Protein AF-A0A8J6HKL5-F1 (afdb_monomer)

Secondary structure (DSSP, 8-state):
----------TTSSTT----EEEEES-S-EETTS-EEEEEEEE---TT-TTHHHHTTS----EEEEEEE-TTSPPEEEEE---STT-EEEEEEEPPGGGSPPPPPP-TTSPPPPPPP-PPEEEEEEEEEEEEPTT-TT---EEEEEEEEEEEEEEEEE--SSPEEEEE-SSSEEEEEE-PPP-TT------EEE-TTTTTT-------

Solvent-accessible surface area (backbone atoms only — not comparable to full-atom values): 12972 Å² total; per-residue (Å²): 138,85,87,82,84,73,83,80,78,62,76,65,67,71,78,60,77,68,77,59,64,51,78,42,70,75,58,82,53,34,30,50,54,45,28,58,50,42,36,42,35,37,42,71,75,76,93,81,53,85,64,49,69,63,43,70,72,49,75,76,62,46,21,39,36,42,39,40,37,47,87,93,47,85,65,46,75,34,55,36,52,47,81,52,98,75,21,46,32,78,36,64,42,75,59,60,80,80,75,48,82,80,77,52,62,56,45,98,86,67,45,85,32,76,84,74,91,70,82,86,42,55,33,41,33,30,36,32,38,20,42,50,49,95,83,47,90,86,57,59,50,78,75,49,79,75,43,76,76,46,76,78,49,71,33,40,54,42,70,56,84,56,62,62,48,80,41,75,80,50,100,24,34,39,34,40,44,65,65,62,92,82,54,92,90,65,60,67,63,69,54,74,49,71,42,68,85,69,35,74,84,65,86,82,85,86,89,131

Sequence (208 aa):
MFFSTGPAIDLQDLATHHLDMSAHIVRNEIPRDSPVLRVLFHTGTDPGGRRQILLARHHQRVCIVLHASLGTRPPLHAACSPDGEDGVCLTQITIPSSWWPPLPSPDKDGRPGKITKTPPRLVQVAYSVMEPRPDDAEGCHAKMQIQPSTVLGNVPLVPPKGAYKELKLTDAIMMLLPHPPLFPKSRMHVPVFIDREKAKLLTAIVIR

Organism: Tenebrio molitor (NCBI:txid7067)

Nearest PDB structures (foldseek):
  3k3q-assembly1_A  TM=3.613E-01  e=2.062E-02  Lama glama
  2eea-assembly1_A  TM=3.649E-01  e=7.132E-01  Homo sapiens
  7qid-assembly1_C  TM=2.948E-01  e=2.981E-01  Homo sapiens
  2xon-assembly1_A  TM=4.740E-01  e=2.499E+00  Thermotoga maritima
  8tb9-assembly1_O  TM=1.975E-01  e=1.530E+00  Homo sapiens

InterPro domains:
  IPR026307 Transmembrane protein 132 [PTHR13388] (9-198)
  IPR055422 Transmembrane protein TMEM132, second Ig-like domain [PF23481] (21-130)

Mean predicted aligned error: 11.53 Å

Structure (mmCIF, N/CA/C/O backbone):
data_AF-A0A8J6HKL5-F1
#
_entry.id   AF-A0A8J6HKL5-F1
#
loop_
_atom_site.group_PDB
_atom_site.id
_atom_site.type_symbol
_atom_site.label_atom_id
_atom_site.label_alt_id
_atom_site.label_comp_id
_atom_site.label_asym_id
_atom_site.label_entity_id
_atom_site.label_seq_id
_atom_site.pdbx_PDB_ins_code
_atom_site.Cartn_x
_atom_site.Cartn_y
_atom_site.Cartn_z
_atom_site.occupancy
_atom_site.B_iso_or_equiv
_atom_site.auth_seq_id
_atom_site.auth_comp_id
_atom_site.auth_asym_id
_atom_site.auth_atom_id
_atom_site.pdbx_PDB_model_num
ATOM 1 N N . MET A 1 1 ? 45.820 14.291 -51.588 1.00 36.31 1 MET A N 1
ATOM 2 C CA . MET A 1 1 ? 45.082 15.068 -50.569 1.00 36.31 1 MET A CA 1
ATOM 3 C C . MET A 1 1 ? 43.958 14.165 -50.082 1.00 36.31 1 MET A C 1
ATOM 5 O O . MET A 1 1 ? 43.027 13.923 -50.836 1.00 36.31 1 MET A O 1
ATOM 9 N N . PHE A 1 2 ? 44.132 13.520 -48.927 1.00 30.09 2 PHE A N 1
ATOM 10 C CA . PHE A 1 2 ? 43.170 12.557 -48.381 1.00 30.09 2 PHE A CA 1
ATOM 11 C C . PHE A 1 2 ? 42.179 13.302 -47.480 1.00 30.09 2 PHE A C 1
ATOM 13 O O . PHE A 1 2 ? 42.602 13.928 -46.512 1.00 30.09 2 PHE A O 1
ATOM 20 N N . PHE A 1 3 ? 40.882 13.242 -47.787 1.00 31.83 3 PHE A N 1
ATOM 21 C CA . PHE A 1 3 ? 39.831 13.670 -46.864 1.00 31.83 3 PHE A CA 1
ATOM 22 C C . PHE A 1 3 ? 39.479 12.491 -45.953 1.00 31.83 3 PHE A C 1
ATOM 24 O O . PHE A 1 3 ? 38.893 11.509 -46.400 1.00 31.83 3 PHE A O 1
ATOM 31 N N . SER A 1 4 ? 39.878 12.579 -44.684 1.00 32.78 4 SER A N 1
ATOM 32 C CA . SER A 1 4 ? 39.408 11.689 -43.622 1.00 32.78 4 SER A CA 1
ATOM 33 C C . SER A 1 4 ? 38.171 12.322 -42.992 1.00 32.78 4 SER A C 1
ATOM 35 O O . SER A 1 4 ? 38.274 13.303 -42.257 1.00 32.78 4 SER A O 1
ATOM 37 N N . THR A 1 5 ? 36.990 11.804 -43.314 1.00 42.50 5 THR A N 1
ATOM 38 C CA . THR A 1 5 ? 35.753 12.115 -42.593 1.00 42.50 5 THR A CA 1
ATOM 39 C C . THR A 1 5 ? 35.648 11.156 -41.410 1.00 42.50 5 THR A C 1
ATOM 41 O O . THR A 1 5 ? 35.201 10.020 -41.564 1.00 42.50 5 THR A O 1
ATOM 44 N N . GLY A 1 6 ? 36.109 11.588 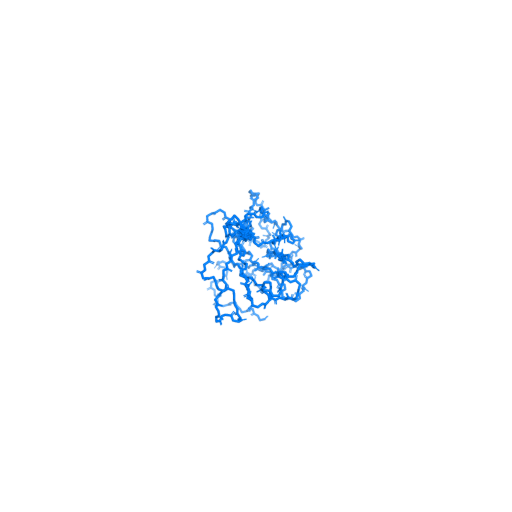-40.236 1.00 39.00 6 GLY A N 1
ATOM 45 C CA . GLY A 1 6 ? 35.803 10.900 -38.980 1.00 39.00 6 GLY A CA 1
ATOM 46 C C . GLY A 1 6 ? 34.317 11.065 -38.636 1.00 39.00 6 GLY A C 1
ATOM 47 O O . GLY A 1 6 ? 33.746 12.112 -38.952 1.00 39.00 6 GLY A O 1
ATOM 48 N N . PRO A 1 7 ? 33.661 10.070 -38.015 1.00 42.25 7 PRO A N 1
ATOM 49 C CA . PRO A 1 7 ? 32.277 10.224 -37.602 1.00 42.25 7 PRO A CA 1
ATOM 50 C C . PRO A 1 7 ? 32.236 11.224 -36.443 1.00 42.25 7 PRO A C 1
ATOM 52 O O . PRO A 1 7 ? 32.906 11.041 -35.425 1.00 42.25 7 PRO A O 1
ATOM 55 N N . ALA A 1 8 ? 31.465 12.296 -36.609 1.00 46.16 8 ALA A N 1
ATOM 56 C CA . ALA A 1 8 ? 31.105 13.176 -35.512 1.00 46.16 8 ALA A CA 1
ATOM 57 C C . ALA A 1 8 ? 30.230 12.369 -34.546 1.00 46.16 8 ALA A C 1
ATOM 59 O O . ALA A 1 8 ? 29.092 12.028 -34.864 1.00 46.16 8 ALA A O 1
ATOM 60 N N . ILE A 1 9 ? 30.791 11.994 -33.397 1.00 52.47 9 ILE A N 1
ATOM 61 C CA . ILE A 1 9 ? 30.005 11.476 -32.280 1.00 52.47 9 ILE A CA 1
ATOM 62 C C . ILE A 1 9 ? 29.171 12.652 -31.776 1.00 52.47 9 ILE A C 1
ATOM 64 O O . ILE A 1 9 ? 29.713 13.661 -31.326 1.00 52.47 9 ILE A O 1
ATOM 68 N N . ASP A 1 10 ? 27.860 12.526 -31.934 1.00 44.06 10 ASP A N 1
ATOM 69 C CA . ASP A 1 10 ? 26.884 13.551 -31.607 1.00 44.06 10 ASP A CA 1
ATOM 70 C C . ASP A 1 10 ? 26.821 13.742 -30.082 1.00 44.06 10 ASP A C 1
ATOM 72 O O . ASP A 1 10 ? 26.386 12.857 -29.343 1.00 44.06 10 ASP A O 1
ATOM 76 N N . LEU A 1 11 ? 27.292 14.894 -29.590 1.00 46.81 11 LEU A N 1
ATOM 77 C CA . LEU A 1 11 ? 27.284 15.246 -28.162 1.00 46.81 11 LEU A CA 1
ATOM 78 C C . LEU A 1 11 ? 25.858 15.310 -27.572 1.00 46.81 11 LEU A C 1
ATOM 80 O O . LEU A 1 11 ? 25.708 15.371 -26.351 1.00 46.81 11 LEU A O 1
ATOM 84 N N . GLN A 1 12 ? 24.816 15.289 -28.410 1.00 40.53 12 GLN A N 1
ATOM 85 C CA . GLN A 1 12 ? 23.413 15.248 -27.987 1.00 40.53 12 GLN A CA 1
ATOM 86 C C . GLN A 1 12 ? 22.950 13.857 -27.514 1.00 40.53 12 GLN A C 1
ATOM 88 O O . GLN A 1 12 ? 22.045 13.787 -26.678 1.00 40.53 12 GLN A O 1
ATOM 93 N N . ASP A 1 13 ? 23.612 12.771 -27.936 1.00 42.50 13 ASP A N 1
ATOM 94 C CA . ASP A 1 13 ? 23.282 11.394 -27.509 1.00 42.50 13 ASP A CA 1
ATOM 95 C C . ASP A 1 13 ? 23.761 11.107 -26.064 1.00 42.50 13 ASP A C 1
ATOM 97 O O . ASP A 1 13 ? 23.264 10.199 -25.404 1.00 42.50 13 ASP A O 1
ATOM 101 N N . LEU A 1 14 ? 24.683 11.925 -25.523 1.00 41.75 14 LEU A N 1
ATOM 102 C CA . LEU A 1 14 ? 25.120 11.843 -24.118 1.00 41.75 14 LEU A CA 1
ATOM 103 C C . LEU A 1 14 ? 24.206 12.589 -23.133 1.00 41.75 14 LEU A C 1
ATOM 105 O O . LEU A 1 14 ? 24.171 12.263 -21.946 1.00 41.75 14 LEU A O 1
ATOM 109 N N . ALA A 1 15 ? 23.467 13.599 -23.601 1.00 38.09 15 ALA A N 1
ATOM 110 C CA . ALA A 1 15 ? 22.593 14.418 -22.756 1.00 38.09 15 ALA A CA 1
ATOM 111 C C . ALA A 1 15 ? 21.193 13.805 -22.555 1.00 38.09 15 ALA A C 1
ATOM 113 O O . ALA A 1 15 ? 20.407 14.300 -21.750 1.00 38.09 15 ALA A O 1
ATOM 114 N N . THR A 1 16 ? 20.879 12.725 -23.274 1.00 42.41 16 THR A N 1
ATOM 115 C CA . THR A 1 16 ? 19.556 12.083 -23.308 1.00 42.41 16 THR A CA 1
ATOM 116 C C . THR A 1 16 ? 19.624 10.593 -22.969 1.00 42.41 16 THR A C 1
ATOM 118 O O . THR A 1 16 ? 18.844 9.793 -23.473 1.00 42.41 16 THR A O 1
ATOM 121 N N . HIS A 1 17 ? 20.514 10.197 -22.051 1.00 52.62 17 HIS A N 1
ATOM 122 C CA . HIS A 1 17 ? 20.534 8.849 -21.468 1.00 52.62 17 HIS A CA 1
ATOM 123 C C . HIS A 1 17 ? 19.338 8.609 -20.521 1.00 52.62 17 HIS A C 1
ATOM 125 O O . HIS A 1 17 ? 19.496 8.286 -19.341 1.00 52.62 17 HIS A O 1
ATOM 131 N N . HIS A 1 18 ? 18.111 8.789 -21.013 1.00 57.34 18 HIS A N 1
ATOM 132 C CA . HIS A 1 18 ? 16.939 8.281 -20.325 1.00 57.34 18 HIS A CA 1
ATOM 133 C C . HIS A 1 18 ? 16.957 6.761 -20.487 1.00 57.34 18 HIS A C 1
ATOM 135 O O . HIS A 1 18 ? 16.796 6.253 -21.591 1.00 57.34 18 HIS A O 1
ATOM 141 N N . LEU A 1 19 ? 17.193 6.031 -19.396 1.00 68.38 19 LEU A N 1
ATOM 142 C CA . LEU A 1 19 ? 16.959 4.591 -19.358 1.00 68.38 19 LEU A CA 1
ATOM 143 C C . LEU A 1 19 ? 15.533 4.339 -19.852 1.00 68.38 19 LEU A C 1
ATOM 145 O O . LEU A 1 19 ? 14.591 4.913 -19.298 1.00 68.38 19 LEU A O 1
ATOM 149 N N . ASP A 1 20 ? 15.377 3.546 -20.908 1.00 74.94 20 ASP A N 1
ATOM 150 C CA . ASP A 1 20 ? 14.055 3.146 -21.371 1.00 74.94 20 ASP A CA 1
ATOM 151 C C . ASP A 1 20 ? 13.466 2.204 -20.320 1.00 74.94 20 ASP A C 1
ATOM 153 O O . ASP A 1 20 ? 13.922 1.072 -20.137 1.00 74.94 20 ASP A O 1
ATOM 157 N N . MET A 1 21 ? 12.539 2.724 -19.522 1.00 83.31 21 MET A N 1
ATOM 158 C CA . MET A 1 21 ? 11.981 2.023 -18.379 1.00 83.31 21 MET A CA 1
ATOM 159 C C . MET A 1 21 ? 10.482 2.260 -18.318 1.00 83.31 21 MET A C 1
ATOM 161 O O . MET A 1 21 ? 10.019 3.401 -18.272 1.00 83.31 21 MET A O 1
ATOM 165 N N . SER A 1 22 ? 9.727 1.169 -18.247 1.00 89.62 22 SER A N 1
ATOM 166 C CA . SER A 1 22 ? 8.298 1.200 -17.984 1.00 89.62 22 SER A CA 1
ATOM 167 C C . SER A 1 22 ? 8.010 0.905 -16.515 1.00 89.62 22 SER A C 1
ATOM 169 O O . SER A 1 22 ? 8.750 0.198 -15.824 1.00 89.62 22 SER A O 1
ATOM 171 N N . ALA A 1 23 ? 6.920 1.486 -16.020 1.00 94.50 23 ALA A N 1
ATOM 172 C CA . ALA A 1 23 ? 6.493 1.373 -14.637 1.00 94.50 23 ALA A CA 1
ATOM 173 C C . ALA A 1 23 ? 4.970 1.222 -14.578 1.00 94.50 23 ALA A C 1
ATOM 175 O O . ALA A 1 23 ? 4.222 2.083 -15.043 1.00 94.50 23 ALA A O 1
ATOM 176 N N . HIS A 1 24 ? 4.505 0.130 -13.976 1.00 96.44 24 HIS A N 1
ATOM 177 C CA . HIS A 1 24 ? 3.096 -0.246 -13.945 1.00 96.44 24 HIS A CA 1
ATOM 178 C C . HIS A 1 24 ? 2.613 -0.440 -12.511 1.00 96.44 24 HIS A C 1
ATOM 180 O O . HIS A 1 24 ? 3.066 -1.331 -11.790 1.00 96.44 24 HIS A O 1
ATOM 186 N N . ILE A 1 25 ? 1.648 0.379 -12.092 1.00 97.94 25 ILE A N 1
ATOM 187 C CA . ILE A 1 25 ? 0.942 0.178 -10.826 1.00 97.94 25 ILE A CA 1
ATOM 188 C C . ILE A 1 25 ? 0.079 -1.086 -10.954 1.00 97.94 25 ILE A C 1
ATOM 190 O O . ILE A 1 25 ? -0.814 -1.155 -11.794 1.00 97.94 25 ILE A O 1
ATOM 194 N N . VAL A 1 26 ? 0.319 -2.080 -10.096 1.00 97.00 26 VAL A N 1
ATOM 195 C CA . VAL A 1 26 ? -0.318 -3.410 -10.203 1.00 97.00 26 VAL A CA 1
ATOM 196 C C . VAL A 1 26 ? -1.810 -3.377 -9.849 1.00 97.00 26 VAL A C 1
ATOM 198 O O . VAL A 1 26 ? -2.592 -4.171 -10.361 1.00 97.00 26 VAL A O 1
ATOM 201 N N . ARG A 1 27 ? -2.221 -2.484 -8.940 1.00 95.69 27 ARG A N 1
ATOM 202 C CA . ARG A 1 27 ? -3.624 -2.295 -8.536 1.00 95.69 27 ARG A CA 1
ATOM 203 C C . ARG A 1 27 ? -3.958 -0.813 -8.501 1.00 95.69 27 ARG A C 1
ATOM 205 O O . ARG A 1 27 ? -3.235 -0.038 -7.884 1.00 95.69 27 ARG A O 1
ATOM 212 N N . ASN A 1 28 ? -5.087 -0.443 -9.091 1.00 96.31 28 ASN A N 1
ATOM 213 C CA . ASN A 1 28 ? -5.557 0.941 -9.166 1.00 96.31 28 ASN A CA 1
ATOM 214 C C . ASN A 1 28 ? -6.141 1.485 -7.849 1.00 96.31 28 ASN A C 1
ATOM 216 O O . ASN A 1 28 ? -6.557 2.634 -7.816 1.00 96.31 28 ASN A O 1
ATOM 220 N N . GLU A 1 29 ? -6.176 0.698 -6.775 1.00 97.44 29 GLU A N 1
ATOM 221 C CA . GLU A 1 29 ? -6.622 1.107 -5.442 1.00 97.44 29 GLU A CA 1
ATOM 222 C C . GLU A 1 29 ? -5.956 0.251 -4.355 1.00 97.44 29 GLU A C 1
ATOM 224 O O . GLU A 1 29 ? -5.499 -0.869 -4.616 1.00 97.44 29 GLU A O 1
ATOM 229 N N . ILE A 1 30 ? -5.920 0.759 -3.119 1.00 97.19 30 ILE A N 1
ATOM 230 C CA . ILE A 1 30 ? -5.313 0.067 -1.973 1.00 97.19 30 ILE A CA 1
ATOM 231 C C . ILE A 1 30 ? -6.364 -0.102 -0.867 1.00 97.19 30 ILE A C 1
ATOM 233 O O . ILE A 1 30 ? -6.676 0.856 -0.148 1.00 97.19 30 ILE A O 1
ATOM 237 N N . PRO A 1 31 ? -6.920 -1.314 -0.703 1.00 94.56 31 PRO A N 1
ATOM 238 C CA . PRO A 1 31 ? -7.822 -1.632 0.399 1.00 94.56 31 PRO A CA 1
ATOM 239 C C . PRO A 1 31 ? -7.102 -1.658 1.749 1.00 94.56 31 PRO A C 1
ATOM 241 O O . PRO A 1 31 ? -5.959 -2.108 1.849 1.00 94.56 31 PRO A O 1
ATOM 244 N N . ARG A 1 32 ? -7.782 -1.224 2.815 1.00 92.56 32 ARG A N 1
ATOM 245 C CA . ARG A 1 32 ? -7.237 -1.237 4.189 1.00 92.56 32 ARG A CA 1
ATOM 246 C C . ARG A 1 32 ? -6.850 -2.645 4.676 1.00 92.56 32 ARG A C 1
ATOM 248 O O . ARG A 1 32 ? -5.899 -2.779 5.444 1.00 92.56 32 ARG A O 1
ATOM 255 N N . ASP A 1 33 ? -7.578 -3.672 4.250 1.00 90.31 33 ASP A N 1
ATOM 256 C CA . ASP A 1 33 ? -7.348 -5.091 4.559 1.00 90.31 33 ASP A CA 1
ATOM 257 C C . ASP A 1 33 ? -6.255 -5.742 3.692 1.00 90.31 33 ASP A C 1
ATOM 259 O O . ASP A 1 33 ? -5.754 -6.808 4.037 1.00 90.31 33 ASP A O 1
ATOM 263 N N . SER A 1 34 ? -5.818 -5.074 2.619 1.00 93.12 34 SER A N 1
ATOM 264 C CA . SER A 1 34 ? -4.676 -5.463 1.781 1.00 93.12 34 SER A CA 1
ATOM 265 C C . SER A 1 34 ? -3.777 -4.238 1.506 1.00 93.12 34 SER A C 1
ATOM 267 O O . SER A 1 34 ? -3.685 -3.786 0.358 1.00 93.12 34 SER A O 1
ATOM 269 N N . PRO A 1 35 ? -3.090 -3.699 2.533 1.00 96.00 35 PRO A N 1
ATOM 270 C CA . PRO A 1 35 ? -2.455 -2.380 2.537 1.00 96.00 35 PRO A CA 1
ATOM 271 C C . PRO A 1 35 ? -1.106 -2.335 1.797 1.00 96.00 35 PRO A C 1
ATOM 273 O O . PRO A 1 35 ? -0.145 -1.761 2.302 1.00 96.00 35 PRO A O 1
ATOM 276 N N . VAL A 1 36 ? -0.988 -2.967 0.628 1.00 96.56 36 VAL A N 1
ATOM 277 C CA . VAL A 1 36 ? 0.277 -3.052 -0.118 1.00 96.56 36 VAL A CA 1
ATOM 278 C C . VAL A 1 36 ? 0.139 -2.406 -1.493 1.00 96.56 36 VAL A C 1
ATOM 280 O O . VAL A 1 36 ? -0.563 -2.932 -2.357 1.00 96.56 36 VAL A O 1
ATOM 283 N N . LEU A 1 37 ? 0.862 -1.302 -1.700 1.00 97.94 37 LEU A N 1
ATOM 284 C CA . LEU A 1 37 ? 1.109 -0.708 -3.014 1.00 97.94 37 LEU A CA 1
ATOM 285 C C . LEU A 1 37 ? 2.195 -1.517 -3.725 1.00 97.94 37 LEU A C 1
ATOM 287 O O . LEU A 1 37 ? 3.220 -1.828 -3.116 1.00 97.94 37 LEU A O 1
ATOM 291 N N . ARG A 1 38 ? 1.985 -1.834 -5.005 1.00 97.25 38 ARG A N 1
ATOM 292 C CA . ARG A 1 38 ? 2.960 -2.545 -5.837 1.00 97.25 38 ARG A CA 1
ATOM 293 C C . ARG A 1 38 ? 3.137 -1.848 -7.173 1.00 97.25 38 ARG A C 1
ATOM 295 O O . ARG A 1 38 ? 2.140 -1.504 -7.810 1.00 97.25 38 ARG A O 1
ATOM 302 N N . VAL A 1 39 ? 4.389 -1.704 -7.588 1.00 97.69 39 VAL A N 1
ATOM 303 C CA . VAL A 1 39 ? 4.754 -1.220 -8.920 1.00 97.69 39 VAL A CA 1
ATOM 304 C C . VAL A 1 39 ? 5.727 -2.208 -9.544 1.00 97.69 39 VAL A C 1
ATOM 306 O O . VAL A 1 39 ? 6.709 -2.592 -8.907 1.00 97.69 39 VAL A O 1
ATOM 309 N N . LEU A 1 40 ? 5.401 -2.642 -10.758 1.00 95.94 40 LEU A N 1
ATOM 310 C CA . LEU A 1 40 ? 6.251 -3.467 -11.601 1.00 95.94 40 LEU A CA 1
ATOM 311 C C . LEU A 1 40 ? 7.053 -2.547 -12.516 1.00 95.94 40 LEU A C 1
ATOM 313 O O . LEU A 1 40 ? 6.465 -1.742 -13.236 1.00 95.94 40 LEU A O 1
ATOM 317 N N . PHE A 1 41 ? 8.367 -2.680 -12.482 1.00 93.31 41 PHE A N 1
ATOM 318 C CA . PHE A 1 41 ? 9.285 -1.977 -13.361 1.00 93.31 41 PHE A CA 1
ATOM 319 C C . PHE A 1 41 ? 9.866 -2.951 -14.376 1.00 93.31 41 PHE A C 1
ATOM 321 O O . PHE A 1 41 ? 10.148 -4.099 -14.029 1.00 93.31 41 PHE A O 1
ATOM 328 N N . HIS A 1 42 ? 10.059 -2.483 -15.602 1.00 90.38 42 HIS A N 1
ATOM 329 C CA . HIS A 1 42 ? 10.770 -3.209 -16.647 1.00 90.38 42 HIS A CA 1
ATOM 330 C C . HIS A 1 42 ? 11.718 -2.241 -17.346 1.00 90.38 42 HIS A C 1
ATOM 332 O O . HIS A 1 42 ? 11.291 -1.205 -17.855 1.00 90.38 42 HIS A O 1
ATOM 338 N N . THR A 1 43 ? 13.003 -2.568 -17.370 1.00 83.88 43 THR A N 1
ATOM 339 C CA . THR A 1 43 ? 14.009 -1.825 -18.133 1.00 83.88 43 THR A CA 1
ATOM 340 C C . THR A 1 43 ? 14.181 -2.483 -19.495 1.00 83.88 43 THR A C 1
ATOM 342 O O . THR A 1 43 ? 14.417 -3.686 -19.561 1.00 83.88 43 THR A O 1
ATOM 345 N N . GLY A 1 44 ? 14.034 -1.718 -20.577 1.00 67.31 44 GLY A N 1
ATOM 346 C CA . GLY A 1 44 ? 14.106 -2.222 -21.945 1.00 67.31 44 GLY A CA 1
ATOM 347 C C . GLY A 1 44 ? 15.440 -2.908 -22.243 1.00 67.31 44 GLY A C 1
ATOM 348 O O . GLY A 1 44 ? 16.498 -2.282 -22.205 1.00 67.31 44 GLY A O 1
ATOM 349 N N . THR A 1 45 ? 15.390 -4.198 -22.569 1.00 55.09 45 THR A N 1
ATOM 350 C CA . THR A 1 45 ? 16.500 -4.943 -23.165 1.00 55.09 45 THR A CA 1
ATOM 351 C C . THR A 1 45 ? 16.253 -5.026 -24.670 1.00 55.09 45 THR A C 1
ATOM 353 O O . THR A 1 45 ? 15.453 -5.827 -25.140 1.00 55.09 45 THR A O 1
ATOM 356 N N . ASP A 1 46 ? 16.903 -4.163 -25.454 1.00 51.19 46 ASP A N 1
ATOM 357 C CA . ASP A 1 46 ? 16.800 -4.197 -26.921 1.00 51.19 46 ASP A CA 1
ATOM 358 C C . ASP A 1 46 ? 17.226 -5.587 -27.454 1.00 51.19 46 ASP A C 1
ATOM 360 O O . ASP A 1 46 ? 18.397 -5.953 -27.301 1.00 51.19 46 ASP A O 1
ATOM 364 N N . PRO A 1 47 ? 16.351 -6.370 -28.118 1.00 46.53 47 PRO A N 1
ATOM 365 C CA . PRO A 1 47 ? 16.678 -7.729 -28.559 1.00 46.53 47 PRO A CA 1
ATOM 366 C C . PRO A 1 47 ? 17.546 -7.784 -29.837 1.00 46.53 47 PRO A C 1
ATOM 368 O O . PRO A 1 47 ? 17.805 -8.868 -30.354 1.00 46.53 47 PRO A O 1
ATOM 371 N N . GLY A 1 48 ? 18.003 -6.640 -30.374 1.00 53.88 48 GLY A N 1
ATOM 372 C CA . GLY A 1 48 ? 18.638 -6.557 -31.702 1.00 53.88 48 GLY A CA 1
ATOM 373 C C . GLY A 1 48 ? 19.975 -5.807 -31.818 1.00 53.88 48 GLY A C 1
ATOM 374 O O . GLY A 1 48 ? 20.461 -5.623 -32.933 1.00 53.88 48 GLY A O 1
ATOM 375 N N . G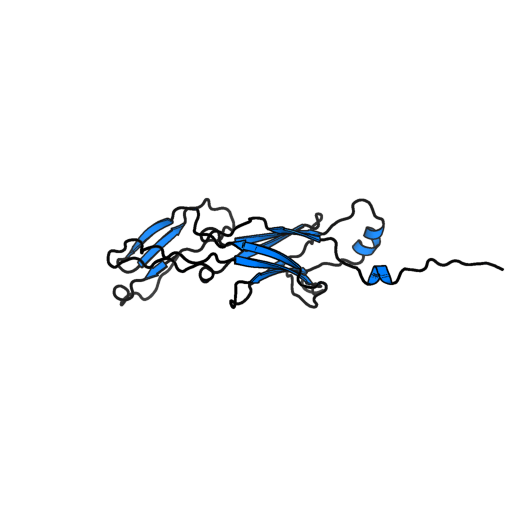LY A 1 49 ? 20.599 -5.341 -30.733 1.00 46.91 49 GLY A N 1
ATOM 376 C CA . GLY A 1 49 ? 21.673 -4.342 -30.833 1.00 46.91 49 GLY A CA 1
ATOM 377 C C . GLY A 1 49 ? 23.038 -4.773 -30.295 1.00 46.91 49 GLY A C 1
ATOM 378 O O . GLY A 1 49 ? 23.215 -4.915 -29.090 1.00 46.91 49 GLY A O 1
ATOM 379 N N . ARG A 1 50 ? 24.068 -4.786 -31.159 1.00 49.97 50 ARG A N 1
ATOM 380 C CA . ARG A 1 50 ? 25.522 -4.809 -30.835 1.00 49.97 50 ARG A CA 1
ATOM 381 C C . ARG A 1 50 ? 25.973 -3.866 -29.691 1.00 49.97 50 ARG A C 1
ATOM 383 O O . ARG A 1 50 ? 27.099 -3.998 -29.218 1.00 49.97 50 ARG A O 1
ATOM 390 N N . ARG A 1 51 ? 25.123 -2.935 -29.237 1.00 50.78 51 ARG A N 1
ATOM 391 C CA . ARG A 1 51 ? 25.317 -2.065 -28.062 1.00 50.78 51 ARG A CA 1
ATOM 392 C C . ARG A 1 51 ? 25.353 -2.835 -26.727 1.00 50.78 51 ARG A C 1
ATOM 394 O O . ARG A 1 51 ? 25.965 -2.348 -25.779 1.00 50.78 51 ARG A O 1
ATOM 401 N N . GLN A 1 52 ? 24.813 -4.057 -26.659 1.00 49.78 52 GLN A N 1
ATOM 402 C CA . GLN A 1 52 ? 24.845 -4.876 -25.438 1.00 49.78 52 GLN A CA 1
ATOM 403 C C . GLN A 1 52 ? 26.237 -5.398 -25.058 1.00 49.78 52 GLN A C 1
ATOM 405 O O . GLN A 1 52 ? 26.495 -5.570 -23.879 1.00 49.78 52 GLN A O 1
ATOM 410 N N . ILE A 1 53 ? 27.185 -5.588 -25.983 1.00 46.94 53 ILE A N 1
ATOM 411 C CA . ILE A 1 53 ? 28.528 -6.093 -25.611 1.00 46.94 53 ILE A CA 1
ATOM 412 C C . ILE A 1 53 ? 29.344 -5.033 -24.841 1.00 46.94 53 ILE A C 1
ATOM 414 O O . ILE A 1 53 ? 30.202 -5.375 -24.025 1.00 46.94 53 ILE A O 1
ATOM 418 N N . LEU A 1 54 ? 29.058 -3.744 -25.049 1.00 45.31 54 LEU A N 1
ATOM 419 C CA . LEU A 1 54 ? 29.719 -2.646 -24.334 1.00 45.31 54 LEU A CA 1
ATOM 420 C C . LEU A 1 54 ? 29.034 -2.321 -22.994 1.00 45.31 54 LEU A C 1
ATOM 422 O O . LEU A 1 54 ? 29.729 -1.995 -22.035 1.00 45.31 54 LEU A O 1
ATOM 426 N N . LEU A 1 55 ? 27.710 -2.496 -22.890 1.00 49.88 55 LEU A N 1
ATOM 427 C CA . LEU A 1 55 ? 26.949 -2.329 -21.639 1.00 49.88 55 LEU A CA 1
ATOM 428 C C . LEU A 1 55 ? 26.950 -3.587 -20.750 1.00 49.88 55 LEU A C 1
ATOM 430 O O . LEU A 1 55 ? 26.896 -3.472 -19.536 1.00 49.88 55 LEU A O 1
ATOM 434 N N . ALA A 1 56 ? 27.121 -4.789 -21.303 1.00 46.12 56 ALA A N 1
ATOM 435 C CA . ALA A 1 56 ? 27.371 -6.005 -20.519 1.00 46.12 56 ALA A CA 1
ATOM 436 C C . ALA A 1 56 ? 28.777 -6.012 -19.887 1.00 46.12 56 ALA A C 1
ATOM 438 O O . ALA A 1 56 ? 29.008 -6.690 -18.890 1.00 46.12 56 ALA A O 1
ATOM 439 N N . ARG A 1 57 ? 29.728 -5.235 -20.434 1.00 43.62 57 ARG A N 1
ATOM 440 C CA . ARG A 1 57 ? 31.037 -4.981 -19.799 1.00 43.62 57 ARG A CA 1
ATOM 441 C C . ARG A 1 57 ? 30.988 -3.889 -18.727 1.00 43.62 57 ARG A C 1
ATOM 443 O O . ARG A 1 57 ? 31.814 -3.912 -17.821 1.00 43.62 57 ARG A O 1
ATOM 450 N N . HIS A 1 58 ? 30.020 -2.978 -18.800 1.00 48.94 58 HIS A N 1
ATOM 451 C CA . HIS A 1 58 ? 29.742 -1.962 -17.787 1.00 48.94 58 HIS A CA 1
ATOM 452 C C . HIS A 1 58 ? 28.343 -2.190 -17.221 1.00 48.94 58 HIS A C 1
ATOM 454 O O . HIS A 1 58 ? 27.410 -1.504 -17.623 1.00 48.94 58 HIS A O 1
ATOM 460 N N . HIS A 1 59 ? 28.214 -3.150 -16.295 1.00 52.88 59 HIS A N 1
ATOM 461 C CA . HIS A 1 59 ? 27.020 -3.382 -15.478 1.00 52.88 59 HIS A CA 1
ATOM 462 C C . HIS A 1 59 ? 26.513 -2.071 -14.846 1.00 52.88 59 HIS A C 1
ATOM 464 O O . HIS A 1 59 ? 26.807 -1.782 -13.685 1.00 52.88 59 HIS A O 1
ATOM 470 N N . GLN A 1 60 ? 25.738 -1.274 -15.579 1.00 56.44 60 GLN A N 1
ATOM 471 C CA . GLN A 1 60 ? 24.975 -0.170 -15.018 1.00 56.44 60 GLN A CA 1
ATOM 472 C C . GLN A 1 60 ? 23.790 -0.790 -14.288 1.00 56.44 60 GLN A C 1
ATOM 474 O O . GLN A 1 60 ? 22.655 -0.775 -14.752 1.00 56.44 60 GLN A O 1
ATOM 479 N N . ARG A 1 61 ? 24.085 -1.411 -13.142 1.00 71.44 61 ARG A N 1
ATOM 480 C CA . ARG A 1 61 ? 23.071 -1.728 -12.146 1.00 71.44 61 ARG A CA 1
ATOM 481 C C . ARG A 1 61 ? 22.388 -0.405 -11.816 1.00 71.44 61 ARG A C 1
ATOM 483 O O . ARG A 1 61 ? 23.065 0.613 -11.683 1.00 71.44 61 ARG A O 1
ATOM 490 N N . VAL A 1 62 ? 21.069 -0.401 -11.711 1.00 79.50 62 VAL A N 1
ATOM 491 C CA . VAL A 1 62 ? 20.308 0.794 -11.343 1.00 79.50 62 VAL A CA 1
ATOM 492 C C . VAL A 1 62 ? 19.432 0.476 -10.153 1.00 79.50 62 VAL A C 1
ATOM 494 O O . VAL A 1 62 ? 18.897 -0.621 -10.026 1.00 79.50 62 VAL A O 1
ATOM 497 N N . CYS A 1 63 ? 19.290 1.454 -9.273 1.00 85.69 63 CYS A N 1
ATOM 498 C CA . CYS A 1 63 ? 18.412 1.372 -8.130 1.00 85.69 63 CYS A CA 1
ATOM 499 C C . CYS A 1 63 ? 17.140 2.165 -8.420 1.00 85.69 63 CYS A C 1
ATOM 501 O O . CYS A 1 63 ? 17.190 3.382 -8.594 1.00 85.69 63 CYS A O 1
ATOM 503 N N . ILE A 1 64 ? 15.998 1.485 -8.476 1.00 89.06 64 ILE A N 1
ATOM 504 C CA . ILE A 1 64 ? 14.701 2.125 -8.681 1.00 89.06 64 ILE A CA 1
ATOM 505 C C . ILE A 1 64 ? 14.065 2.339 -7.316 1.00 89.06 64 ILE A C 1
ATOM 507 O O . ILE A 1 64 ? 13.776 1.376 -6.605 1.00 89.06 64 ILE A O 1
ATOM 511 N N . VAL A 1 65 ? 13.811 3.595 -6.955 1.00 92.56 65 VAL A N 1
ATOM 512 C CA . VAL A 1 65 ? 13.155 3.956 -5.696 1.00 92.56 65 VAL A CA 1
ATOM 513 C C . VAL A 1 65 ? 11.714 4.350 -5.968 1.00 92.56 65 VAL A C 1
ATOM 515 O O . VAL A 1 65 ? 11.438 5.323 -6.661 1.00 92.56 65 VAL A O 1
ATOM 518 N N . LEU A 1 66 ? 10.782 3.599 -5.390 1.00 95.62 66 LEU A N 1
ATOM 519 C CA . LEU A 1 66 ? 9.364 3.921 -5.347 1.00 95.62 66 LEU A CA 1
ATOM 520 C C . LEU A 1 66 ? 9.102 4.900 -4.201 1.00 95.62 66 LEU A C 1
ATOM 522 O O . LEU A 1 66 ? 9.501 4.658 -3.062 1.00 95.62 66 LEU A O 1
ATOM 526 N N . HIS A 1 67 ? 8.376 5.971 -4.491 1.00 96.31 67 HIS A N 1
ATOM 527 C CA . HIS A 1 67 ? 7.934 6.974 -3.535 1.00 96.31 67 HIS A CA 1
ATOM 528 C C . HIS A 1 67 ? 6.408 6.946 -3.436 1.00 96.31 67 HIS A C 1
ATOM 530 O O . HIS A 1 67 ? 5.705 6.957 -4.448 1.00 96.31 67 HIS A O 1
ATOM 536 N N . ALA A 1 68 ? 5.897 6.948 -2.208 1.00 98.12 68 ALA A N 1
ATOM 537 C CA . ALA A 1 68 ? 4.480 7.129 -1.922 1.00 98.12 68 ALA A CA 1
ATOM 538 C C . ALA A 1 68 ? 4.297 8.295 -0.946 1.00 98.12 68 ALA A C 1
ATOM 540 O O . ALA A 1 68 ? 4.908 8.305 0.125 1.00 98.12 68 ALA A O 1
ATOM 541 N N . SER A 1 69 ? 3.447 9.260 -1.287 1.00 97.88 69 SER A N 1
ATOM 542 C CA . SER A 1 69 ? 3.166 10.437 -0.455 1.00 97.88 69 SER A CA 1
ATOM 543 C C . SER A 1 69 ? 1.661 10.659 -0.275 1.00 97.88 69 SER A C 1
ATOM 545 O O . SER A 1 69 ? 0.845 10.299 -1.124 1.00 97.88 69 SER A O 1
ATOM 547 N N . LEU A 1 70 ? 1.277 11.230 0.872 1.00 97.38 70 LEU A N 1
ATOM 548 C CA . LEU A 1 70 ? -0.114 11.555 1.201 1.00 97.38 70 LEU A CA 1
ATOM 549 C C . LEU A 1 70 ? -0.176 12.844 2.030 1.00 97.38 70 LEU A C 1
ATOM 551 O O . LEU A 1 70 ? 0.012 12.821 3.250 1.00 97.38 70 LEU A O 1
ATOM 555 N N . GLY A 1 71 ? -0.486 13.966 1.377 1.00 92.88 71 GLY A N 1
ATOM 556 C CA . GLY A 1 71 ? -0.549 15.279 2.025 1.00 92.88 71 GLY A CA 1
ATOM 557 C C . GLY A 1 71 ? 0.764 15.623 2.735 1.00 92.88 71 GLY A C 1
ATOM 558 O O . GLY A 1 71 ? 1.834 15.502 2.153 1.00 92.88 71 GLY A O 1
ATOM 559 N N . THR A 1 72 ? 0.685 16.010 4.009 1.00 92.25 72 THR A N 1
ATOM 560 C CA . THR A 1 72 ? 1.843 16.380 4.846 1.00 92.25 72 THR A CA 1
ATOM 561 C C . THR A 1 72 ? 2.467 15.207 5.608 1.00 92.25 72 THR A C 1
ATOM 563 O O . THR A 1 72 ? 3.300 15.407 6.491 1.00 92.25 72 THR A O 1
ATOM 566 N N . ARG A 1 73 ? 2.046 13.967 5.328 1.00 94.12 73 ARG A N 1
ATOM 567 C CA . ARG A 1 73 ? 2.581 12.785 6.016 1.00 94.12 73 ARG A CA 1
ATOM 568 C C . ARG A 1 73 ? 3.997 12.472 5.525 1.00 94.12 73 ARG A C 1
ATOM 570 O O . ARG A 1 73 ? 4.279 12.713 4.352 1.00 94.12 73 ARG A O 1
ATOM 577 N N . PRO A 1 74 ? 4.851 11.868 6.374 1.00 95.88 74 PRO A N 1
ATOM 578 C CA . PRO A 1 74 ? 6.156 11.390 5.938 1.00 95.88 74 PRO A CA 1
ATOM 579 C C . PRO A 1 74 ? 6.015 10.462 4.723 1.00 95.88 74 PRO A C 1
ATOM 581 O O . PRO A 1 74 ? 5.189 9.540 4.776 1.00 95.88 74 PRO A O 1
ATOM 584 N N . PRO A 1 75 ? 6.769 10.699 3.637 1.00 95.62 75 PRO A N 1
ATOM 585 C CA . PRO A 1 75 ? 6.729 9.839 2.468 1.00 95.62 75 PRO A CA 1
ATOM 586 C C . PRO A 1 75 ? 7.302 8.459 2.799 1.00 95.62 75 PRO A C 1
ATOM 588 O O . PRO A 1 75 ? 8.138 8.297 3.689 1.00 95.62 75 PRO A O 1
ATOM 591 N N . LEU A 1 76 ? 6.827 7.454 2.075 1.00 96.94 76 LEU A N 1
ATOM 592 C CA . LEU A 1 76 ? 7.311 6.084 2.174 1.00 96.94 76 LEU A CA 1
ATOM 593 C C . LEU A 1 76 ? 8.173 5.772 0.964 1.00 96.94 76 LEU A C 1
ATOM 595 O O . LEU A 1 76 ? 7.861 6.198 -0.153 1.00 96.94 76 LEU A O 1
ATOM 599 N N . HIS A 1 77 ? 9.209 4.974 1.197 1.00 95.12 77 HIS A N 1
ATOM 600 C CA . HIS A 1 77 ? 10.135 4.549 0.164 1.00 95.12 77 HIS A CA 1
ATOM 601 C C . HIS A 1 77 ? 10.323 3.039 0.198 1.00 95.12 77 HIS A C 1
ATOM 603 O O . HIS A 1 77 ? 10.337 2.420 1.261 1.00 95.12 77 HIS A O 1
ATOM 609 N N . ALA A 1 78 ? 10.472 2.457 -0.981 1.00 93.56 78 ALA A N 1
ATOM 610 C CA . ALA A 1 78 ? 10.978 1.108 -1.167 1.00 93.56 78 ALA A CA 1
ATOM 611 C C . ALA A 1 78 ? 11.801 1.102 -2.448 1.00 93.56 78 ALA A C 1
ATOM 613 O O . ALA A 1 78 ? 11.546 1.905 -3.342 1.00 93.56 78 ALA A O 1
ATOM 614 N N . ALA A 1 79 ? 12.787 0.225 -2.529 1.00 91.81 79 ALA A N 1
ATOM 615 C CA . ALA A 1 79 ? 13.730 0.234 -3.628 1.00 91.81 79 ALA A CA 1
ATOM 616 C C . ALA A 1 79 ? 13.981 -1.179 -4.136 1.00 91.81 79 ALA A C 1
ATOM 618 O O . ALA A 1 79 ? 13.813 -2.146 -3.388 1.00 91.81 79 ALA A O 1
ATOM 619 N N . CYS A 1 80 ? 14.337 -1.291 -5.409 1.00 89.44 80 CYS A N 1
ATOM 620 C CA . CYS A 1 80 ? 14.626 -2.568 -6.035 1.00 89.44 80 CYS A CA 1
ATOM 621 C C . CYS A 1 80 ? 15.554 -2.388 -7.251 1.00 89.44 80 CYS A C 1
ATOM 623 O O . CYS A 1 80 ? 15.645 -1.288 -7.800 1.00 89.44 80 CYS A O 1
ATOM 625 N N . SER A 1 81 ? 16.254 -3.453 -7.645 1.00 86.38 81 SER A N 1
ATOM 626 C CA . SER A 1 81 ? 17.167 -3.468 -8.794 1.00 86.38 81 SER A CA 1
ATOM 627 C C . SER A 1 81 ? 16.653 -4.458 -9.847 1.00 86.38 81 SER A C 1
ATOM 629 O O . SER A 1 81 ? 16.281 -5.565 -9.469 1.00 86.38 81 SER A O 1
ATOM 631 N N . PRO A 1 82 ? 16.620 -4.103 -11.143 1.00 83.06 82 PRO A N 1
ATOM 632 C CA . PRO A 1 82 ? 16.320 -5.027 -12.237 1.00 83.06 82 PRO A CA 1
ATOM 633 C C . PRO A 1 82 ? 17.584 -5.824 -12.605 1.00 83.06 82 PRO A C 1
ATOM 635 O O . PRO A 1 82 ? 18.176 -5.631 -13.661 1.00 83.06 82 PRO A O 1
ATOM 638 N N . ASP A 1 83 ? 18.061 -6.661 -11.685 1.00 70.12 83 ASP A N 1
ATOM 639 C CA . ASP A 1 83 ? 19.322 -7.413 -11.784 1.00 70.12 83 ASP A CA 1
ATOM 640 C C . ASP A 1 83 ? 19.189 -8.806 -12.433 1.00 70.12 83 ASP A C 1
ATOM 642 O O . ASP A 1 83 ? 20.196 -9.489 -12.626 1.00 70.12 83 ASP A O 1
ATOM 646 N N . GLY A 1 84 ? 17.968 -9.220 -12.789 1.00 67.62 84 GLY A N 1
ATOM 647 C CA . GLY A 1 84 ? 17.676 -10.483 -13.477 1.00 67.62 84 GLY A CA 1
ATOM 648 C C . GLY A 1 84 ? 17.718 -10.402 -15.009 1.00 67.62 84 GLY A C 1
ATOM 649 O O . GLY A 1 84 ? 17.728 -9.318 -15.588 1.00 67.62 84 GLY A O 1
ATOM 650 N N . GLU A 1 85 ? 17.685 -11.567 -15.667 1.00 66.19 85 GLU A N 1
ATOM 651 C CA . GLU A 1 85 ? 17.742 -11.709 -17.137 1.00 66.19 85 GLU A CA 1
ATOM 652 C C . GLU A 1 85 ? 16.636 -10.930 -17.870 1.00 66.19 85 GLU A C 1
ATOM 654 O O . GLU A 1 85 ? 16.866 -10.401 -18.956 1.00 66.19 85 GLU A O 1
ATOM 659 N N . ASP A 1 86 ? 15.464 -10.798 -17.243 1.00 71.81 86 ASP A N 1
ATOM 660 C CA . ASP A 1 86 ? 14.306 -10.107 -17.817 1.00 71.81 86 ASP A CA 1
ATOM 661 C C . ASP A 1 86 ? 14.340 -8.579 -17.626 1.00 71.81 86 ASP A C 1
ATOM 663 O O . ASP A 1 86 ? 13.466 -7.881 -18.131 1.00 71.81 86 ASP A O 1
ATOM 667 N N . GLY A 1 87 ? 15.284 -8.031 -16.847 1.00 81.75 87 GLY A N 1
ATOM 668 C CA . GLY A 1 87 ? 15.293 -6.598 -16.516 1.00 81.75 87 GLY A CA 1
ATOM 669 C C . GLY A 1 87 ? 14.035 -6.133 -15.763 1.00 81.75 87 GLY A C 1
ATOM 670 O O . GLY A 1 87 ? 13.656 -4.960 -15.819 1.00 81.75 87 GLY A O 1
ATOM 671 N N . VAL A 1 88 ? 13.353 -7.054 -15.074 1.00 87.31 88 VAL A N 1
ATOM 672 C CA . VAL A 1 88 ? 12.102 -6.805 -14.347 1.00 87.31 88 VAL A CA 1
ATOM 673 C C . VAL A 1 88 ? 12.356 -6.700 -12.855 1.00 87.31 88 VAL A C 1
ATOM 675 O O . VAL A 1 88 ? 13.139 -7.454 -12.283 1.00 87.31 88 VAL A O 1
ATOM 678 N N . CYS A 1 89 ? 11.624 -5.804 -12.196 1.00 90.38 89 CYS A N 1
ATOM 679 C CA . CYS A 1 89 ? 11.669 -5.687 -10.751 1.00 90.38 89 CYS A CA 1
ATOM 680 C C . CYS A 1 89 ? 10.321 -5.283 -10.135 1.00 90.38 89 CYS A C 1
ATOM 682 O O . CYS A 1 89 ? 9.606 -4.432 -10.661 1.00 90.38 89 CYS A O 1
ATOM 684 N N . LEU A 1 90 ? 9.958 -5.888 -8.997 1.00 93.06 90 LEU A N 1
ATOM 685 C CA . LEU A 1 90 ? 8.712 -5.601 -8.278 1.00 93.06 90 LEU A CA 1
ATOM 686 C C . LEU A 1 90 ? 8.995 -4.909 -6.944 1.00 93.06 90 LEU A C 1
ATOM 688 O O . LEU A 1 90 ? 9.475 -5.536 -5.998 1.00 93.06 90 LEU A O 1
ATOM 692 N N . THR A 1 91 ? 8.565 -3.657 -6.817 1.00 94.31 91 THR A N 1
ATOM 693 C CA . THR A 1 91 ? 8.682 -2.898 -5.564 1.00 94.31 91 THR A CA 1
ATOM 694 C C . THR A 1 91 ? 7.364 -2.885 -4.806 1.00 94.31 91 THR A C 1
ATOM 696 O O . THR A 1 91 ? 6.286 -2.781 -5.398 1.00 94.31 91 THR A O 1
ATOM 699 N N . GLN A 1 92 ? 7.434 -2.980 -3.473 1.00 95.88 92 GLN A N 1
ATOM 700 C CA . GLN A 1 92 ? 6.254 -3.013 -2.609 1.00 95.88 92 GLN A CA 1
ATOM 701 C C . GLN A 1 92 ? 6.394 -2.072 -1.409 1.00 95.88 92 GLN A C 1
ATOM 703 O O . GLN A 1 92 ? 7.384 -2.132 -0.684 1.00 95.88 92 GLN A O 1
ATOM 708 N N . ILE A 1 93 ? 5.360 -1.271 -1.143 1.00 97.31 93 ILE A N 1
ATOM 709 C CA . ILE A 1 93 ? 5.255 -0.423 0.054 1.00 97.31 93 ILE A CA 1
ATOM 710 C C . ILE A 1 93 ? 4.022 -0.849 0.851 1.00 97.31 93 ILE A C 1
ATOM 712 O O . ILE A 1 93 ? 2.912 -0.886 0.319 1.00 97.31 93 ILE A O 1
ATOM 716 N N . THR A 1 94 ? 4.202 -1.141 2.143 1.00 97.56 94 THR A N 1
ATOM 717 C CA . THR A 1 94 ? 3.068 -1.300 3.065 1.00 97.56 94 THR A CA 1
ATOM 718 C C . THR A 1 94 ? 2.601 0.072 3.515 1.00 97.56 94 THR A C 1
ATOM 720 O O . THR A 1 94 ? 3.337 0.789 4.190 1.00 97.56 94 THR A O 1
ATOM 723 N N . ILE A 1 95 ? 1.366 0.427 3.191 1.00 98.00 95 ILE A N 1
ATOM 724 C CA . ILE A 1 95 ? 0.776 1.691 3.611 1.00 98.00 95 ILE A CA 1
ATOM 725 C C . ILE A 1 95 ? 0.396 1.605 5.103 1.00 98.00 95 ILE A C 1
ATOM 727 O O . ILE A 1 95 ? -0.300 0.665 5.502 1.00 98.00 95 ILE A O 1
ATOM 731 N N . PRO A 1 96 ? 0.811 2.561 5.954 1.00 96.62 96 PRO A N 1
ATOM 732 C CA . PRO A 1 96 ? 0.454 2.591 7.367 1.00 96.62 96 PRO A CA 1
ATOM 733 C C . PRO A 1 96 ? -1.054 2.725 7.590 1.00 96.62 96 PRO A C 1
ATOM 735 O O . PRO A 1 96 ? -1.734 3.495 6.913 1.00 96.62 96 PRO A O 1
ATOM 738 N N . SER A 1 97 ? -1.583 2.055 8.615 1.00 94.25 97 SER A N 1
ATOM 739 C CA . SER A 1 97 ? -3.017 2.073 8.949 1.00 94.25 97 SER A CA 1
ATOM 740 C C . SER A 1 97 ? -3.576 3.480 9.221 1.00 94.25 97 SER A C 1
ATOM 742 O O . SER A 1 97 ? -4.769 3.721 9.004 1.00 94.25 97 SER A O 1
ATOM 744 N N . SER A 1 98 ? -2.716 4.411 9.653 1.00 94.12 98 SER A N 1
ATOM 745 C CA . SER A 1 98 ? -3.039 5.813 9.941 1.00 94.12 98 SER A CA 1
ATOM 746 C C . SER A 1 98 ? -3.317 6.651 8.688 1.00 94.12 98 SER A C 1
ATOM 748 O O . SER A 1 98 ? -3.880 7.746 8.795 1.00 94.12 98 SER A O 1
ATOM 750 N N . TRP A 1 99 ? -2.935 6.159 7.504 1.00 96.19 99 TRP A N 1
ATOM 751 C CA . TRP A 1 99 ? -3.189 6.829 6.230 1.00 96.19 99 TRP A CA 1
ATOM 752 C C . TRP A 1 99 ? -4.639 6.714 5.785 1.00 96.19 99 TRP A C 1
ATOM 754 O O . TRP A 1 99 ? -5.083 7.563 5.025 1.00 96.19 99 TRP A O 1
ATOM 764 N N . TRP A 1 100 ? -5.416 5.773 6.317 1.00 94.25 100 TRP A N 1
ATOM 765 C CA . TRP A 1 100 ? -6.866 5.714 6.124 1.00 94.25 100 TRP A CA 1
ATOM 766 C C . TRP A 1 100 ? -7.621 6.509 7.205 1.00 94.25 100 TRP A C 1
ATOM 768 O O . TRP A 1 100 ? -7.070 6.774 8.279 1.00 94.25 100 TRP A O 1
ATOM 778 N N . PRO A 1 101 ? -8.891 6.880 6.964 1.00 91.38 101 PRO A N 1
ATOM 779 C CA . PRO A 1 101 ? -9.776 7.411 8.002 1.00 91.38 101 PRO A CA 1
ATOM 780 C C . PRO A 1 101 ? -9.878 6.436 9.179 1.00 91.38 101 PRO A C 1
ATOM 782 O O . PRO A 1 101 ? -10.049 5.244 8.919 1.00 91.38 101 PRO A O 1
ATOM 785 N N . PRO A 1 102 ? -9.755 6.888 10.439 1.00 87.94 102 PRO A N 1
ATOM 786 C CA . PRO A 1 102 ? -9.805 5.997 11.595 1.00 87.94 102 PRO A CA 1
ATOM 787 C C . PRO A 1 102 ? -11.094 5.172 11.583 1.00 87.94 102 PRO A C 1
ATOM 789 O O . PRO A 1 102 ? -12.146 5.654 11.163 1.00 87.94 102 PRO A O 1
ATOM 792 N N . LEU A 1 103 ? -10.991 3.915 12.012 1.00 85.94 103 LEU A N 1
ATOM 793 C CA . LEU A 1 103 ? -12.172 3.076 12.176 1.00 85.94 103 LEU A CA 1
ATOM 794 C C . LEU A 1 103 ? -13.023 3.636 13.320 1.00 85.94 103 LEU A C 1
ATOM 796 O O . LEU A 1 103 ? -12.459 4.159 14.286 1.00 85.94 103 LEU A O 1
ATOM 800 N N . PRO A 1 104 ? -14.356 3.558 13.213 1.00 84.50 104 PRO A N 1
ATOM 801 C CA . PRO A 1 104 ? -15.215 4.043 14.272 1.00 84.50 104 PRO A CA 1
ATOM 802 C C . PRO A 1 104 ? -14.978 3.210 15.534 1.00 84.50 104 PRO A C 1
ATOM 804 O O . PRO A 1 104 ? -14.932 1.981 15.475 1.00 84.50 104 PRO A O 1
ATOM 807 N N . SER A 1 105 ? -14.806 3.885 16.668 1.00 79.94 105 SER A N 1
ATOM 808 C CA . SER A 1 105 ? -14.704 3.204 17.956 1.00 79.94 105 SER A CA 1
ATOM 809 C C . SER A 1 105 ? -16.005 2.453 18.249 1.00 79.94 105 SER A C 1
ATOM 811 O O . SER A 1 105 ? -17.077 2.999 17.966 1.00 79.94 105 SER A O 1
ATOM 813 N N . PRO A 1 106 ? -15.937 1.245 18.827 1.00 79.88 106 PRO A N 1
ATOM 814 C CA . PRO A 1 106 ? -17.113 0.560 19.338 1.00 79.88 106 PRO A CA 1
ATOM 815 C C . PRO A 1 106 ? -17.876 1.426 20.345 1.00 79.88 106 PRO A C 1
ATOM 817 O O . PRO A 1 106 ? -17.269 2.227 21.062 1.00 79.88 106 PRO A O 1
ATOM 820 N N . ASP A 1 107 ? -19.197 1.275 20.401 1.00 76.88 107 ASP A N 1
ATOM 821 C CA . ASP A 1 107 ? -20.004 1.915 21.439 1.00 76.88 107 ASP A CA 1
ATOM 822 C C . ASP A 1 107 ? -19.811 1.243 22.817 1.00 76.88 107 ASP A C 1
ATOM 824 O O . ASP A 1 107 ? -19.047 0.287 22.972 1.00 76.88 107 ASP A O 1
ATOM 828 N N . LYS A 1 108 ? -20.492 1.761 23.851 1.00 70.94 108 LYS A N 1
ATOM 829 C CA . LYS A 1 108 ? -20.396 1.237 25.230 1.00 70.94 108 LYS A CA 1
ATOM 830 C C . LYS A 1 108 ? -20.827 -0.231 25.350 1.00 70.94 108 LYS A C 1
ATOM 832 O O . LYS A 1 108 ? -20.343 -0.928 26.244 1.00 70.94 108 LYS A O 1
ATOM 837 N N . ASP A 1 109 ? -21.690 -0.677 24.441 1.00 70.38 109 ASP A N 1
ATOM 838 C CA . ASP A 1 109 ? -22.214 -2.039 24.360 1.00 70.38 109 ASP A CA 1
ATOM 839 C C . ASP A 1 109 ? -21.348 -2.933 23.452 1.00 70.38 109 ASP A C 1
ATOM 841 O O . ASP A 1 109 ? -21.652 -4.110 23.253 1.00 70.38 109 ASP A O 1
ATOM 845 N N . GLY A 1 110 ? -20.245 -2.395 22.915 1.00 66.62 110 GLY A N 1
ATOM 846 C CA . GLY A 1 110 ? -19.319 -3.097 22.034 1.00 66.62 110 GLY A CA 1
ATOM 847 C C . GLY A 1 110 ? -19.817 -3.242 20.597 1.00 66.62 110 GLY A C 1
ATOM 848 O O . GLY A 1 110 ? -19.241 -4.028 19.852 1.00 66.62 110 GLY A O 1
ATOM 849 N N . ARG A 1 111 ? -20.862 -2.515 20.186 1.00 72.19 111 ARG A N 1
ATOM 850 C CA . ARG A 1 111 ? -21.362 -2.538 18.806 1.00 72.19 111 ARG A CA 1
ATOM 851 C C . ARG A 1 111 ? -20.501 -1.654 17.903 1.00 72.19 111 ARG A C 1
ATOM 853 O O . ARG A 1 111 ? -19.904 -0.686 18.385 1.00 72.19 111 ARG A O 1
ATOM 860 N N . PRO A 1 112 ? -20.458 -1.924 16.586 1.00 71.31 112 PRO A N 1
ATOM 861 C CA . PRO A 1 112 ? -19.710 -1.108 15.638 1.00 71.31 112 PRO A CA 1
ATOM 862 C C . PRO A 1 112 ? -20.155 0.353 15.683 1.00 71.31 112 PRO A C 1
ATOM 864 O O . PRO A 1 112 ? -21.340 0.660 15.536 1.00 71.31 112 PRO A O 1
ATOM 867 N N . GLY A 1 113 ? -19.202 1.268 15.858 1.00 74.75 113 GLY A N 1
ATOM 868 C CA . GLY A 1 113 ? -19.506 2.692 15.822 1.00 74.75 113 GLY A CA 1
ATOM 869 C C . GLY A 1 113 ? -19.962 3.153 14.434 1.00 74.75 113 GLY A C 1
ATOM 870 O O . GLY A 1 113 ? -19.720 2.515 13.406 1.00 74.75 113 GLY A O 1
ATOM 871 N N 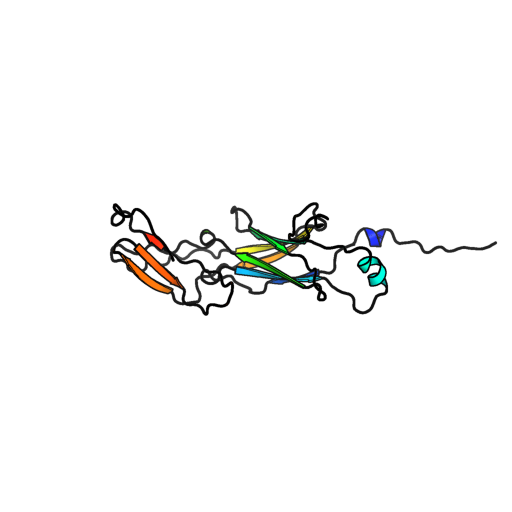. LYS A 1 114 ? -20.616 4.314 14.388 1.00 78.94 114 LYS A N 1
ATOM 872 C CA . LYS A 1 114 ? -21.162 4.867 13.145 1.00 78.94 114 LYS A CA 1
ATOM 873 C C . LYS A 1 114 ? -20.048 5.276 12.175 1.00 78.94 114 LYS A C 1
ATOM 875 O O . LYS A 1 114 ? -19.118 5.989 12.544 1.00 78.94 114 LYS A O 1
ATOM 880 N N . ILE A 1 115 ? -20.184 4.882 10.909 1.00 76.75 115 ILE A N 1
ATOM 881 C CA . ILE A 1 115 ? -19.249 5.261 9.844 1.00 76.75 115 ILE A CA 1
ATOM 882 C C . ILE A 1 115 ? -19.425 6.746 9.509 1.00 76.75 115 ILE A C 1
ATOM 884 O O . ILE A 1 115 ? -20.474 7.173 9.021 1.00 76.75 115 ILE A O 1
ATOM 888 N N . THR A 1 116 ? -18.371 7.529 9.726 1.00 80.88 116 THR A N 1
ATOM 889 C CA . THR A 1 116 ? -18.302 8.929 9.297 1.00 80.88 116 THR A CA 1
ATOM 890 C C . THR A 1 116 ? -17.787 9.002 7.863 1.00 80.88 116 THR A C 1
ATOM 892 O O . THR A 1 116 ? -16.696 8.514 7.558 1.00 80.88 116 THR A O 1
ATOM 895 N N . LYS A 1 117 ? -18.559 9.632 6.967 1.00 83.75 117 LYS A N 1
ATOM 896 C CA . LYS A 1 117 ? -18.109 9.910 5.597 1.00 83.75 117 LYS A CA 1
ATOM 897 C C . LYS A 1 117 ? -16.890 10.825 5.650 1.00 83.75 117 LYS A C 1
ATOM 899 O O . LYS A 1 117 ? -16.914 11.860 6.308 1.00 83.75 117 LYS A O 1
ATOM 904 N N . THR A 1 118 ? -15.833 10.442 4.952 1.00 85.50 118 THR A N 1
ATOM 905 C CA . THR A 1 118 ? -14.604 11.231 4.852 1.00 85.50 118 THR A CA 1
ATOM 906 C C . THR A 1 118 ? -14.212 11.376 3.386 1.00 85.50 118 THR A C 1
ATOM 908 O O . THR A 1 118 ? -14.558 10.502 2.586 1.00 85.50 118 THR A O 1
ATOM 911 N N . PRO A 1 119 ? -13.528 12.470 3.006 1.00 90.06 119 PRO A N 1
ATOM 912 C CA . PRO A 1 119 ? -13.039 12.630 1.645 1.00 90.06 119 PRO A CA 1
ATOM 913 C C . PRO A 1 119 ? -12.103 11.480 1.235 1.00 90.06 119 PRO A C 1
ATOM 915 O O . PRO A 1 119 ? -11.382 10.951 2.094 1.00 90.06 119 PRO A O 1
ATOM 918 N N . PRO A 1 120 ? -12.067 11.113 -0.060 1.00 91.44 120 PRO A N 1
ATOM 919 C CA . PRO A 1 120 ? -11.113 10.140 -0.574 1.00 91.44 120 PRO A CA 1
ATOM 920 C C . PRO A 1 120 ? -9.676 10.545 -0.247 1.00 91.44 120 PRO A C 1
ATOM 922 O O . PRO A 1 120 ? -9.302 11.713 -0.351 1.00 91.44 120 PRO A O 1
ATOM 925 N N . ARG A 1 121 ? -8.855 9.567 0.139 1.00 96.12 121 ARG A N 1
ATOM 926 C CA . ARG A 1 121 ? -7.425 9.775 0.380 1.00 96.12 121 ARG A CA 1
ATOM 927 C C . ARG A 1 121 ? -6.649 9.212 -0.798 1.00 96.12 121 ARG A C 1
ATOM 929 O O . ARG A 1 121 ? -6.740 8.020 -1.071 1.00 96.12 121 ARG A O 1
ATOM 936 N N . LEU A 1 122 ? -5.924 10.080 -1.493 1.00 97.62 122 LEU A N 1
ATOM 937 C CA . LEU A 1 122 ? -5.185 9.751 -2.706 1.00 97.62 122 LEU A CA 1
ATOM 938 C C . LEU A 1 122 ? -3.692 9.710 -2.391 1.00 97.62 122 LEU A C 1
ATOM 940 O O . LEU A 1 122 ? -3.129 10.711 -1.951 1.00 97.62 122 LEU A O 1
ATOM 944 N N . VAL A 1 123 ? -3.066 8.553 -2.593 1.00 98.12 123 VAL A N 1
ATOM 945 C CA . VAL A 1 123 ? -1.614 8.402 -2.483 1.00 98.12 123 VAL A CA 1
ATOM 946 C C . VAL A 1 123 ? -0.998 8.775 -3.817 1.00 98.12 123 VAL A C 1
ATOM 948 O O . VAL A 1 123 ? -1.281 8.118 -4.817 1.00 98.12 123 VAL A O 1
ATOM 951 N N . GLN A 1 124 ? -0.149 9.796 -3.834 1.00 98.12 124 GLN A N 1
ATOM 952 C CA . GLN A 1 124 ? 0.648 10.100 -5.013 1.00 98.12 124 GLN A CA 1
ATOM 953 C C . GLN A 1 124 ? 1.802 9.101 -5.090 1.00 98.12 124 GLN A C 1
ATOM 955 O O . GLN A 1 124 ? 2.523 8.881 -4.114 1.00 98.12 124 GLN A O 1
ATOM 960 N N . VAL A 1 125 ? 1.946 8.480 -6.256 1.00 98.31 125 VAL A N 1
ATOM 961 C CA . VAL A 1 125 ? 2.952 7.462 -6.540 1.00 98.31 125 VAL A CA 1
ATOM 962 C C . VAL A 1 125 ? 3.910 8.010 -7.584 1.00 98.31 125 VAL A C 1
ATOM 964 O O . VAL A 1 125 ? 3.489 8.483 -8.640 1.00 98.31 125 VAL A O 1
ATOM 967 N N . ALA A 1 126 ? 5.200 7.934 -7.289 1.00 96.75 126 ALA A N 1
ATOM 968 C CA . ALA A 1 126 ? 6.268 8.345 -8.187 1.00 96.75 126 ALA A CA 1
ATOM 969 C C . ALA A 1 126 ? 7.466 7.409 -8.039 1.00 96.75 126 ALA A C 1
ATOM 971 O O . ALA A 1 126 ? 7.573 6.700 -7.038 1.00 96.75 126 ALA A O 1
ATOM 972 N N . TYR A 1 127 ? 8.380 7.412 -8.999 1.00 94.31 127 TYR A N 1
ATOM 973 C CA . TYR A 1 127 ? 9.645 6.694 -8.884 1.00 94.31 127 TYR A CA 1
ATOM 974 C C . TYR A 1 127 ? 10.826 7.589 -9.252 1.00 94.31 127 TYR A C 1
ATOM 976 O O . TYR A 1 127 ? 10.668 8.568 -9.977 1.00 94.31 127 TYR A O 1
ATOM 984 N N . SER A 1 128 ? 12.017 7.238 -8.781 1.00 91.12 128 SER A N 1
ATOM 985 C CA . SER A 1 128 ? 13.277 7.807 -9.257 1.00 91.12 128 SER A CA 1
ATOM 986 C C . SER A 1 128 ? 14.301 6.707 -9.509 1.00 91.12 128 SER A C 1
ATOM 988 O O . SER A 1 128 ? 14.187 5.604 -8.970 1.00 91.12 128 SER A O 1
ATOM 990 N N . VAL A 1 129 ? 15.290 7.011 -10.349 1.00 87.06 129 VAL A N 1
ATOM 991 C CA . VAL A 1 129 ? 16.378 6.090 -10.683 1.00 87.06 129 VAL A CA 1
ATOM 992 C C . VAL A 1 129 ? 17.686 6.633 -10.128 1.00 87.06 129 VAL A C 1
ATOM 994 O O . VAL A 1 129 ? 18.008 7.815 -10.285 1.00 87.06 129 VAL A O 1
ATOM 997 N N . MET A 1 130 ? 18.425 5.764 -9.451 1.00 82.31 130 MET A N 1
ATOM 998 C CA . MET A 1 130 ? 19.630 6.088 -8.701 1.00 82.31 130 MET A CA 1
ATOM 999 C C . MET A 1 130 ? 20.764 5.132 -9.061 1.00 82.31 130 MET A C 1
ATOM 1001 O O . MET A 1 130 ? 20.531 3.973 -9.404 1.00 82.31 130 MET A O 1
ATOM 1005 N N . GLU A 1 131 ? 21.998 5.612 -8.944 1.00 75.44 131 GLU A N 1
ATOM 1006 C CA . GLU A 1 131 ? 23.182 4.766 -9.095 1.00 75.44 131 GLU A CA 1
ATOM 1007 C C . GLU A 1 131 ? 23.378 3.917 -7.823 1.00 75.44 131 GLU A C 1
ATOM 1009 O O . GLU A 1 131 ? 23.336 4.472 -6.712 1.00 75.44 131 GLU A O 1
ATOM 1014 N N . PRO A 1 132 ? 23.569 2.591 -7.943 1.00 69.56 132 PRO A N 1
ATOM 1015 C CA . PRO A 1 132 ? 23.842 1.721 -6.813 1.00 69.56 132 PRO A CA 1
ATOM 1016 C C . PRO A 1 132 ? 25.269 1.927 -6.313 1.00 69.56 132 PRO A C 1
ATOM 1018 O O . PRO A 1 132 ? 26.178 2.300 -7.057 1.00 69.56 132 PRO A O 1
ATOM 1021 N N . ARG A 1 133 ? 25.484 1.661 -5.026 1.00 66.12 133 ARG A N 1
ATOM 1022 C CA . ARG A 1 133 ? 26.834 1.651 -4.464 1.00 66.12 133 ARG A CA 1
ATOM 1023 C C . ARG A 1 133 ? 27.559 0.370 -4.896 1.00 66.12 133 ARG A C 1
ATOM 1025 O O . ARG A 1 133 ? 26.940 -0.690 -4.900 1.00 66.12 133 ARG A O 1
ATOM 1032 N N . PRO A 1 134 ? 28.858 0.448 -5.231 1.00 58.72 134 PRO A N 1
ATOM 1033 C CA . PRO A 1 134 ? 29.622 -0.703 -5.718 1.00 58.72 134 PRO A CA 1
ATOM 1034 C C . PRO A 1 134 ? 29.730 -1.860 -4.709 1.00 58.72 134 PRO A C 1
ATOM 1036 O O . PRO A 1 134 ? 29.908 -2.997 -5.135 1.00 58.72 134 PRO A O 1
ATOM 1039 N N . ASP A 1 135 ? 29.568 -1.590 -3.409 1.00 60.56 135 ASP A N 1
ATOM 1040 C CA . ASP A 1 135 ? 29.704 -2.590 -2.338 1.00 60.56 135 ASP A CA 1
ATOM 1041 C C . ASP A 1 135 ? 28.375 -3.264 -1.936 1.00 60.56 135 ASP A C 1
ATOM 1043 O O . ASP A 1 135 ? 28.383 -4.253 -1.204 1.00 60.56 135 ASP A O 1
ATOM 1047 N N . ASP A 1 136 ? 27.228 -2.772 -2.422 1.00 58.28 136 ASP A N 1
ATOM 1048 C CA . ASP A 1 136 ? 25.913 -3.304 -2.051 1.00 58.28 136 ASP A CA 1
ATOM 1049 C C . ASP A 1 136 ? 25.481 -4.409 -3.026 1.00 58.28 136 ASP A C 1
ATOM 1051 O O . ASP A 1 136 ? 24.737 -4.192 -3.983 1.00 58.28 136 ASP A O 1
ATOM 1055 N N . ALA A 1 137 ? 25.963 -5.629 -2.780 1.00 52.56 137 ALA A N 1
ATOM 1056 C CA . ALA A 1 137 ? 25.445 -6.829 -3.442 1.00 52.56 137 ALA A CA 1
ATOM 1057 C C . ALA A 1 137 ? 24.034 -7.217 -2.942 1.00 52.56 137 ALA A C 1
ATOM 1059 O O . ALA A 1 137 ? 23.296 -7.884 -3.660 1.00 52.56 137 ALA A O 1
ATOM 1060 N N . GLU A 1 138 ? 23.647 -6.767 -1.741 1.00 54.59 138 GLU A N 1
ATOM 1061 C CA . GLU A 1 138 ? 22.363 -7.052 -1.084 1.00 54.59 138 GLU A CA 1
ATOM 1062 C C . GLU A 1 138 ? 21.692 -5.754 -0.612 1.00 54.59 138 GLU A C 1
ATOM 1064 O O . GLU A 1 138 ? 21.451 -5.530 0.571 1.00 54.59 138 GLU A O 1
ATOM 1069 N N . GLY A 1 139 ? 21.395 -4.845 -1.536 1.00 59.44 139 GLY A N 1
ATOM 1070 C CA . GLY A 1 139 ? 20.691 -3.624 -1.166 1.00 59.44 139 GLY A CA 1
ATOM 1071 C C . GLY A 1 139 ? 20.693 -2.566 -2.250 1.00 59.44 139 GLY A C 1
ATOM 1072 O O . GLY A 1 139 ? 21.614 -2.436 -3.043 1.00 59.44 139 GLY A O 1
ATOM 1073 N N . CYS A 1 140 ? 19.630 -1.776 -2.270 1.00 69.75 140 CYS A N 1
ATOM 1074 C CA . CYS A 1 140 ? 19.456 -0.677 -3.205 1.00 69.75 140 CYS A CA 1
ATOM 1075 C C . CYS A 1 140 ? 19.660 0.626 -2.422 1.00 69.75 140 CYS A C 1
ATOM 1077 O O . CYS A 1 140 ? 18.694 1.291 -2.038 1.00 69.75 140 CYS A O 1
ATOM 1079 N N . HIS A 1 141 ? 20.913 0.945 -2.080 1.00 63.59 141 HIS A N 1
ATOM 1080 C CA . HIS A 1 141 ? 21.234 2.172 -1.350 1.00 63.59 141 HIS A CA 1
ATOM 1081 C C . HIS A 1 141 ? 21.661 3.279 -2.310 1.00 63.59 141 HIS A C 1
ATOM 1083 O O . HIS A 1 141 ? 22.677 3.202 -2.997 1.00 63.59 141 HIS A O 1
ATOM 1089 N N . ALA A 1 142 ? 20.877 4.351 -2.312 1.00 59.03 142 ALA A N 1
ATOM 1090 C CA . ALA A 1 142 ? 21.098 5.527 -3.133 1.00 59.03 142 ALA A CA 1
ATOM 1091 C C . ALA A 1 142 ? 22.449 6.204 -2.846 1.00 59.03 142 ALA A C 1
ATOM 1093 O O . ALA A 1 142 ? 22.777 6.506 -1.689 1.00 59.03 142 ALA A O 1
ATOM 1094 N N . LYS A 1 143 ? 23.219 6.503 -3.897 1.00 62.44 143 LYS A N 1
ATOM 1095 C CA . LYS A 1 143 ? 24.370 7.420 -3.819 1.00 62.44 143 LYS A CA 1
ATOM 1096 C C . LYS A 1 143 ? 24.083 8.757 -4.502 1.00 62.44 143 LYS A C 1
ATOM 1098 O O . LYS A 1 143 ? 24.327 9.801 -3.906 1.00 62.44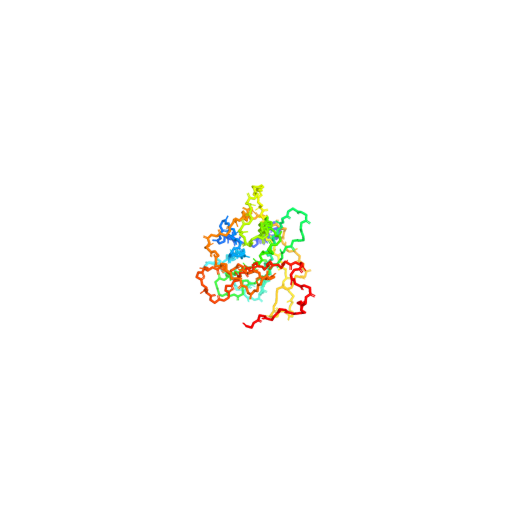 143 LYS A O 1
ATOM 1103 N N . MET A 1 144 ? 23.545 8.719 -5.721 1.00 63.56 144 MET A N 1
ATOM 1104 C CA . MET A 1 144 ? 23.271 9.897 -6.546 1.00 63.56 144 MET A CA 1
ATOM 1105 C C . MET A 1 144 ? 22.038 9.648 -7.422 1.00 63.56 144 MET A C 1
ATOM 1107 O O . MET A 1 144 ? 21.853 8.550 -7.950 1.00 63.56 144 MET A O 1
ATOM 1111 N N . GLN A 1 145 ? 21.171 10.655 -7.539 1.00 65.62 145 GLN A N 1
ATOM 1112 C CA . GLN A 1 145 ? 19.962 10.585 -8.356 1.00 65.62 145 GLN A CA 1
ATOM 1113 C C . GLN A 1 145 ? 20.321 10.825 -9.827 1.00 65.62 145 GLN A C 1
ATOM 1115 O O . GLN A 1 145 ? 20.833 11.889 -10.165 1.00 65.62 145 GLN A O 1
ATOM 1120 N N . ILE A 1 146 ? 20.051 9.835 -10.680 1.00 67.19 146 ILE A N 1
ATOM 1121 C CA . ILE A 1 146 ? 20.355 9.876 -12.119 1.00 67.19 146 ILE A CA 1
ATOM 1122 C C . ILE A 1 146 ? 19.207 10.551 -12.875 1.00 67.19 146 ILE A C 1
ATOM 1124 O O . ILE A 1 146 ? 19.438 11.347 -13.780 1.00 67.19 146 ILE A O 1
ATOM 1128 N N . GLN A 1 147 ? 17.962 10.249 -12.485 1.00 67.44 147 GLN A N 1
ATOM 1129 C CA . GLN A 1 147 ? 16.761 10.791 -13.122 1.00 67.44 147 GLN A CA 1
ATOM 1130 C C . GLN A 1 147 ? 15.853 11.508 -12.117 1.00 67.44 147 GLN A C 1
ATOM 1132 O O . GLN A 1 147 ? 15.681 11.025 -10.989 1.00 67.44 147 GLN A O 1
ATOM 1137 N N . PRO A 1 148 ? 15.237 12.644 -12.501 1.00 77.25 148 PRO A N 1
ATOM 1138 C CA . PRO A 1 148 ? 14.233 13.310 -11.681 1.00 77.25 148 PRO A CA 1
ATOM 1139 C C . PRO A 1 148 ? 13.049 12.377 -11.387 1.00 77.25 148 PRO A C 1
ATOM 1141 O O . PRO A 1 148 ? 12.781 11.422 -12.116 1.00 77.25 148 PRO A O 1
ATOM 1144 N N . SER A 1 149 ? 12.345 12.650 -10.289 1.00 87.94 149 SER A N 1
ATOM 1145 C CA . SER A 1 149 ? 11.188 11.849 -9.884 1.00 87.94 149 SER A CA 1
ATOM 1146 C C . SER A 1 149 ? 10.088 11.910 -10.947 1.00 87.94 149 SER A C 1
ATOM 1148 O O . SER A 1 149 ? 9.632 12.997 -11.304 1.00 87.94 149 SER A O 1
ATOM 1150 N N . THR A 1 150 ? 9.653 10.748 -11.432 1.00 92.62 150 THR A N 1
ATOM 1151 C CA . THR A 1 150 ? 8.584 10.603 -12.425 1.00 92.62 150 THR A CA 1
ATOM 1152 C C . THR A 1 150 ? 7.299 10.166 -11.734 1.00 92.62 150 THR A C 1
ATOM 1154 O O . THR A 1 150 ? 7.246 9.117 -11.087 1.00 92.62 150 THR A O 1
ATOM 1157 N N . VAL A 1 151 ? 6.246 10.978 -11.852 1.00 95.75 151 VAL A N 1
ATOM 1158 C CA . VAL A 1 151 ? 4.938 10.706 -11.239 1.00 95.75 151 VAL A CA 1
ATOM 1159 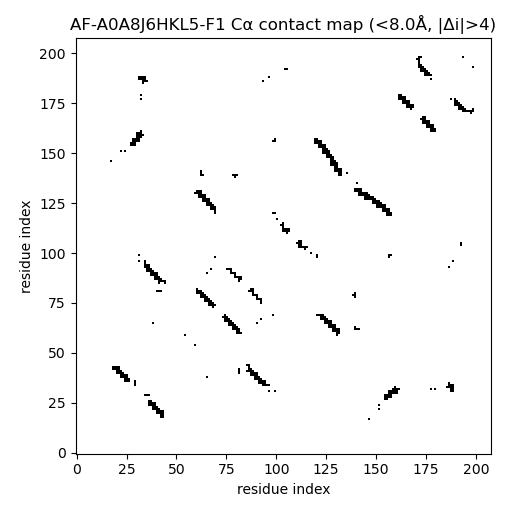C C . VAL A 1 151 ? 4.174 9.683 -12.077 1.00 95.75 151 VAL A C 1
ATOM 1161 O O . VAL A 1 151 ? 3.916 9.911 -13.253 1.00 95.75 151 VAL A O 1
ATOM 1164 N N . LEU A 1 152 ? 3.765 8.581 -11.446 1.00 96.31 152 LEU A N 1
ATOM 1165 C CA . LEU A 1 152 ? 2.945 7.536 -12.065 1.00 96.31 152 LEU A CA 1
ATOM 1166 C C . LEU A 1 152 ? 1.451 7.842 -11.974 1.00 96.31 152 LEU A C 1
ATOM 1168 O O . LEU A 1 152 ? 0.680 7.459 -12.849 1.00 96.31 152 LEU A O 1
ATOM 1172 N N . GLY A 1 153 ? 1.029 8.508 -10.898 1.00 96.56 153 GLY A N 1
ATOM 1173 C CA . GLY A 1 153 ? -0.361 8.899 -10.700 1.00 96.56 153 GLY A CA 1
ATOM 1174 C C . GLY A 1 153 ? -0.791 8.870 -9.241 1.00 96.56 153 GLY A C 1
ATOM 1175 O O . GLY A 1 153 ? 0.030 8.837 -8.325 1.00 96.56 153 GLY A O 1
ATOM 1176 N N . ASN A 1 154 ? -2.106 8.889 -9.037 1.00 97.94 154 ASN A N 1
ATOM 1177 C CA . ASN A 1 154 ? -2.734 8.879 -7.722 1.00 97.94 154 ASN A CA 1
ATOM 1178 C C . ASN A 1 154 ? -3.518 7.583 -7.517 1.00 97.94 154 ASN A C 1
ATOM 1180 O O . ASN A 1 154 ? -4.358 7.234 -8.344 1.00 97.94 154 ASN A O 1
ATOM 1184 N N . VAL A 1 155 ? -3.284 6.903 -6.395 1.00 98.25 155 VAL A N 1
ATOM 1185 C CA . VAL A 1 155 ? -3.951 5.645 -6.044 1.00 98.25 155 VAL A CA 1
ATOM 1186 C C . VAL A 1 155 ? -4.852 5.864 -4.821 1.00 98.25 155 VAL A C 1
ATOM 1188 O O . VAL A 1 155 ? -4.351 6.233 -3.754 1.00 98.25 155 VAL A O 1
ATOM 1191 N N . PRO A 1 156 ? -6.178 5.668 -4.930 1.00 97.81 156 PRO A N 1
ATOM 1192 C CA . PRO A 1 156 ? -7.091 5.818 -3.808 1.00 97.81 156 PRO A CA 1
ATOM 1193 C C . PRO A 1 156 ? -6.882 4.751 -2.730 1.00 97.81 156 PRO A C 1
ATOM 1195 O O . PRO A 1 156 ? -6.759 3.554 -2.999 1.00 97.81 156 PRO A O 1
ATOM 1198 N N . LEU A 1 157 ? -6.916 5.205 -1.480 1.00 97.31 157 LEU A N 1
ATOM 1199 C CA . LEU A 1 157 ? -7.076 4.362 -0.304 1.00 97.31 157 LEU A CA 1
ATOM 1200 C C . LEU A 1 157 ? -8.561 4.093 -0.086 1.00 97.31 157 LEU A C 1
ATOM 1202 O O . LEU A 1 157 ? -9.334 5.023 0.159 1.00 97.31 157 LEU A O 1
ATOM 1206 N N . VAL A 1 158 ? -8.952 2.823 -0.141 1.00 94.50 158 VAL A N 1
ATOM 1207 C CA . VAL A 1 158 ? -10.361 2.420 -0.059 1.00 94.50 158 VAL A CA 1
ATOM 1208 C C . VAL A 1 158 ? -10.663 1.678 1.240 1.00 94.50 158 VAL A C 1
ATOM 1210 O O . VAL A 1 158 ? -9.742 1.159 1.889 1.00 94.50 158 VAL A O 1
ATOM 1213 N N . PRO A 1 159 ? -11.941 1.645 1.665 1.00 90.62 159 PRO A N 1
ATOM 1214 C CA . PRO A 1 159 ? -12.361 0.797 2.763 1.00 90.62 159 PRO A CA 1
ATOM 1215 C C . PRO A 1 159 ? -11.962 -0.669 2.536 1.00 90.62 159 PRO A C 1
ATOM 1217 O O . PRO A 1 159 ? -11.667 -1.077 1.410 1.00 90.62 159 PRO A O 1
ATOM 1220 N N . PRO A 1 160 ? -11.941 -1.465 3.608 1.00 89.00 160 PRO A N 1
ATOM 1221 C CA . PRO A 1 160 ? -11.752 -2.901 3.496 1.00 89.00 160 PRO A CA 1
ATOM 1222 C C . PRO A 1 160 ? -12.746 -3.538 2.524 1.00 89.00 160 PRO A C 1
ATOM 1224 O O . PRO A 1 160 ? -13.924 -3.176 2.533 1.00 89.00 160 PRO A O 1
ATOM 1227 N N . LYS A 1 161 ? -12.278 -4.484 1.707 1.00 88.44 161 LYS A N 1
ATOM 1228 C CA . LYS A 1 161 ? -13.141 -5.222 0.770 1.00 88.44 161 LYS A CA 1
ATOM 1229 C C . LYS A 1 161 ? -13.648 -6.540 1.344 1.00 88.44 161 LYS A C 1
ATOM 1231 O O . LYS A 1 161 ? -14.730 -6.988 0.977 1.00 88.44 161 LYS A O 1
ATOM 1236 N N . GLY A 1 162 ? -12.865 -7.170 2.213 1.00 82.44 162 GLY A N 1
ATOM 1237 C CA . GLY A 1 162 ? -13.259 -8.357 2.955 1.00 82.44 162 GLY A CA 1
ATOM 1238 C C . GLY A 1 162 ? -14.095 -8.027 4.190 1.00 82.44 162 GLY A C 1
ATOM 1239 O O . GLY A 1 162 ? -14.054 -6.918 4.728 1.00 82.44 162 GLY A O 1
ATOM 1240 N N . ALA A 1 163 ? -14.830 -9.028 4.671 1.00 80.00 163 ALA A N 1
ATOM 1241 C CA . ALA A 1 163 ? -15.478 -8.960 5.971 1.00 80.00 163 ALA A CA 1
ATOM 1242 C C . ALA A 1 163 ? -14.436 -9.049 7.099 1.00 80.00 163 ALA A C 1
ATOM 1244 O O . ALA A 1 163 ? -13.428 -9.758 6.988 1.00 80.00 163 ALA A O 1
ATOM 1245 N N . TYR A 1 164 ? -14.711 -8.359 8.205 1.00 84.69 164 TYR A N 1
ATOM 1246 C CA . TYR A 1 164 ? -14.010 -8.586 9.463 1.00 84.69 164 TYR A CA 1
ATOM 1247 C C . TYR A 1 164 ? -14.808 -9.543 10.327 1.00 84.69 164 TYR A C 1
ATOM 1249 O O . TYR A 1 164 ? -16.023 -9.410 10.464 1.00 84.69 164 TYR A O 1
ATOM 1257 N N . LYS A 1 165 ? -14.095 -10.464 10.964 1.00 85.94 165 LYS A N 1
ATOM 1258 C CA . LYS A 1 165 ? -14.607 -11.193 12.111 1.00 85.94 165 LYS A CA 1
ATOM 1259 C C . LYS A 1 165 ? -14.296 -10.391 13.368 1.00 85.94 165 LYS A C 1
ATOM 1261 O O . LYS A 1 165 ? -13.131 -10.114 13.658 1.00 85.94 165 LYS A O 1
ATOM 1266 N N . GLU A 1 166 ? -15.335 -10.033 14.106 1.00 87.06 166 GLU A N 1
ATOM 1267 C CA . GLU A 1 166 ? -15.194 -9.436 15.430 1.00 87.06 166 GLU A CA 1
ATOM 1268 C C . GLU A 1 166 ? -14.770 -10.510 16.431 1.00 87.06 166 GLU A C 1
ATOM 1270 O O . GLU A 1 166 ? -15.393 -11.567 16.546 1.00 87.06 166 GLU A O 1
ATOM 1275 N N . LEU A 1 167 ? -13.679 -10.246 17.140 1.00 87.19 167 LEU A N 1
ATOM 1276 C CA . LEU A 1 167 ? -13.138 -11.111 18.175 1.00 87.19 167 LEU A CA 1
ATOM 1277 C C . LEU A 1 167 ? -13.116 -10.325 19.482 1.00 87.19 167 LEU A C 1
ATOM 1279 O O . LEU A 1 167 ? -12.249 -9.477 19.705 1.00 87.19 167 LEU A O 1
ATOM 1283 N N . LYS A 1 168 ? -14.083 -10.606 20.353 1.00 86.75 168 LYS A N 1
ATOM 1284 C CA . LYS A 1 168 ? -14.082 -10.097 21.723 1.00 86.75 168 LYS A CA 1
ATOM 1285 C C . LYS A 1 168 ? -13.148 -10.978 22.555 1.00 86.75 168 LYS A C 1
ATOM 1287 O O . LYS A 1 168 ? -13.474 -12.128 22.831 1.00 86.75 168 LYS A O 1
ATOM 1292 N N . LEU A 1 169 ? -11.970 -10.455 22.893 1.00 83.81 169 LEU A N 1
ATOM 1293 C CA . LEU A 1 169 ? -10.957 -11.179 23.672 1.00 83.81 169 LEU A CA 1
ATOM 1294 C C . LEU A 1 169 ? -11.251 -11.085 25.172 1.00 83.81 169 LEU A C 1
ATOM 1296 O O . LEU A 1 169 ? -11.110 -12.063 25.897 1.00 83.81 169 LEU A O 1
ATOM 1300 N N . THR A 1 170 ? -11.680 -9.906 25.626 1.00 83.31 170 THR A N 1
ATOM 1301 C CA . THR A 1 170 ? -12.140 -9.634 26.995 1.00 83.31 170 THR A CA 1
ATOM 1302 C C . THR A 1 170 ? -13.249 -8.579 26.952 1.00 83.31 170 THR A C 1
ATOM 1304 O O . THR A 1 170 ? -13.575 -8.051 25.889 1.00 83.31 170 THR A O 1
ATOM 1307 N N . ASP A 1 171 ? -13.811 -8.201 28.101 1.00 82.88 171 ASP A N 1
ATOM 1308 C CA . ASP A 1 171 ? -14.712 -7.041 28.172 1.00 82.88 171 ASP A CA 1
ATOM 1309 C C . ASP A 1 171 ? -14.023 -5.705 27.866 1.00 82.88 171 ASP A C 1
ATOM 1311 O O . ASP A 1 171 ? -14.707 -4.718 27.595 1.00 82.88 171 ASP A O 1
ATOM 1315 N N . ALA A 1 172 ? -12.687 -5.681 27.881 1.00 85.56 172 ALA A N 1
ATOM 1316 C CA . ALA A 1 172 ? -11.878 -4.499 27.629 1.00 85.56 172 ALA A CA 1
ATOM 1317 C C . ALA A 1 172 ? -11.205 -4.484 26.247 1.00 85.56 172 ALA A C 1
ATOM 1319 O O . ALA A 1 172 ? -10.777 -3.421 25.808 1.00 85.56 172 ALA A O 1
ATOM 1320 N N . ILE A 1 173 ? -11.078 -5.631 25.566 1.00 88.25 173 ILE A N 1
ATOM 1321 C CA . ILE A 1 173 ? -10.369 -5.744 24.284 1.00 88.25 173 ILE A CA 1
ATOM 1322 C C . ILE A 1 173 ? -11.265 -6.366 23.217 1.00 88.25 173 ILE A C 1
ATOM 1324 O O . ILE A 1 173 ? -11.736 -7.498 23.351 1.00 88.25 173 ILE A O 1
ATOM 1328 N N . MET A 1 174 ? -11.375 -5.659 22.095 1.00 89.12 174 MET A N 1
ATOM 1329 C CA . MET A 1 174 ? -11.958 -6.154 20.853 1.00 89.12 174 MET A CA 1
ATOM 1330 C C . MET A 1 174 ? -10.918 -6.092 19.733 1.00 89.12 174 MET A C 1
ATOM 1332 O O . MET A 1 174 ? -10.184 -5.115 19.597 1.00 89.12 174 MET A O 1
ATOM 1336 N N . MET A 1 175 ? -10.884 -7.120 18.897 1.00 89.44 175 MET A N 1
ATOM 1337 C CA . MET A 1 175 ? -10.075 -7.177 17.688 1.00 89.44 175 MET A CA 1
ATOM 1338 C C . MET A 1 175 ? -10.973 -7.360 16.464 1.00 89.44 175 MET A C 1
ATOM 1340 O O . MET A 1 175 ? -11.944 -8.113 16.508 1.00 89.44 175 MET A O 1
ATOM 1344 N N . LEU A 1 176 ? -10.626 -6.704 15.356 1.00 88.31 176 LEU A N 1
ATOM 1345 C CA . LEU A 1 176 ? -11.237 -6.960 14.054 1.00 88.31 176 LEU A CA 1
ATOM 1346 C C . LEU A 1 176 ? -10.257 -7.764 13.208 1.00 88.31 176 LEU A C 1
ATOM 1348 O O . LEU A 1 176 ? -9.250 -7.230 12.747 1.00 88.31 176 LEU A O 1
ATOM 1352 N N . LEU A 1 177 ? -10.549 -9.039 12.971 1.00 88.56 177 LEU A N 1
ATOM 1353 C CA . LEU A 1 177 ? -9.702 -9.885 12.139 1.00 88.56 177 LEU A CA 1
ATOM 1354 C C . LEU A 1 177 ? -10.220 -9.883 10.693 1.00 88.56 177 LEU A C 1
ATOM 1356 O O . LEU A 1 177 ? -11.298 -10.432 10.447 1.00 88.56 177 LEU A O 1
ATOM 1360 N N . PRO A 1 178 ? -9.501 -9.277 9.731 1.00 84.69 178 PRO A N 1
ATOM 1361 C CA . PRO A 1 178 ? -9.890 -9.362 8.330 1.00 84.69 178 PRO A CA 1
ATOM 1362 C C . PRO A 1 178 ? -9.761 -10.817 7.862 1.00 84.69 178 PRO A C 1
ATOM 1364 O O . PRO A 1 178 ? -8.819 -11.510 8.247 1.00 84.69 178 PRO A O 1
ATOM 1367 N N . HIS A 1 179 ? -10.700 -11.282 7.035 1.00 81.25 179 HIS A N 1
ATOM 1368 C CA . HIS A 1 179 ? -10.707 -12.655 6.508 1.00 81.25 179 HIS A CA 1
ATOM 1369 C C . HIS A 1 179 ? -10.507 -12.747 4.975 1.00 81.25 179 HIS A C 1
ATOM 1371 O O . HIS A 1 179 ? -11.265 -13.449 4.303 1.00 81.25 179 HIS A O 1
ATOM 1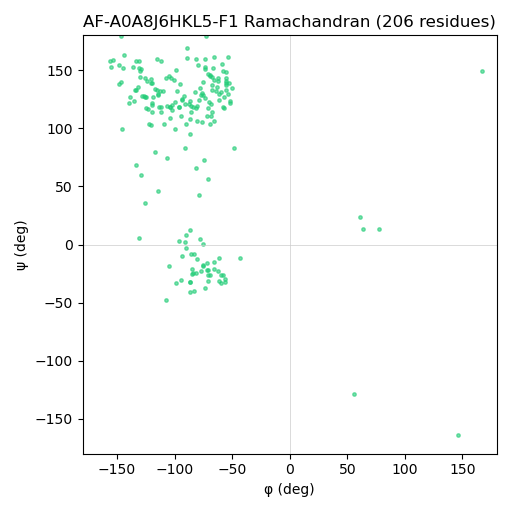377 N N . PRO A 1 180 ? -9.533 -12.037 4.364 1.00 79.12 180 PRO A N 1
ATOM 1378 C CA . PRO A 1 180 ? -9.208 -12.249 2.960 1.00 79.12 180 PRO A CA 1
ATOM 1379 C C . PRO A 1 180 ? -8.444 -13.573 2.782 1.00 79.12 180 PRO A C 1
ATOM 1381 O O . PRO A 1 180 ? -7.807 -14.048 3.727 1.00 79.12 180 PRO A O 1
ATOM 1384 N N . PRO A 1 181 ? -8.423 -14.147 1.567 1.00 80.50 181 PRO A N 1
ATOM 1385 C CA . PRO A 1 181 ? -7.498 -15.226 1.239 1.00 80.50 181 PRO A CA 1
ATOM 1386 C C . PRO A 1 181 ? -6.056 -14.826 1.582 1.00 80.50 181 PRO A C 1
ATOM 1388 O O . PRO A 1 181 ? -5.553 -13.795 1.120 1.00 80.50 181 PRO A O 1
ATOM 1391 N N . LEU A 1 182 ? -5.399 -15.626 2.421 1.00 82.25 182 LEU A N 1
ATOM 1392 C CA . LEU A 1 182 ? -4.016 -15.401 2.826 1.00 82.25 182 LEU A CA 1
ATOM 1393 C C . LEU A 1 182 ? -3.082 -16.153 1.881 1.00 82.25 182 LEU A C 1
ATOM 1395 O O . LEU A 1 182 ? -3.216 -17.356 1.678 1.00 82.25 182 LEU A O 1
ATOM 1399 N N . PHE A 1 183 ? -2.114 -15.429 1.332 1.00 85.75 183 PHE A N 1
ATOM 1400 C CA . PHE A 1 183 ? -1.038 -15.975 0.519 1.00 85.75 183 PHE A CA 1
ATOM 1401 C C . PHE A 1 183 ? 0.290 -15.759 1.256 1.00 85.75 183 PHE A C 1
ATOM 1403 O O . PHE A 1 183 ? 0.382 -14.880 2.124 1.00 85.75 183 PHE A O 1
ATOM 1410 N N . PRO A 1 184 ? 1.345 -16.522 0.932 1.00 88.06 184 PRO A N 1
ATOM 1411 C CA . PRO A 1 184 ? 2.670 -16.271 1.481 1.00 88.06 184 PRO A CA 1
ATOM 1412 C C . PRO A 1 184 ? 3.080 -14.800 1.320 1.00 88.06 184 PRO A C 1
ATOM 1414 O O . PRO A 1 184 ? 2.901 -14.203 0.259 1.00 88.06 184 PRO A O 1
ATOM 1417 N N . LYS A 1 185 ? 3.637 -14.209 2.387 1.00 85.69 185 LYS A N 1
ATOM 1418 C CA . LYS A 1 185 ? 4.053 -12.792 2.455 1.00 85.69 185 LYS A CA 1
ATOM 1419 C C . LYS A 1 185 ? 2.910 -11.768 2.322 1.00 85.69 185 LYS A C 1
ATOM 1421 O O . LYS A 1 185 ? 3.185 -10.575 2.154 1.00 85.69 185 LYS A O 1
ATOM 1426 N N . SER A 1 186 ? 1.646 -12.187 2.436 1.00 87.88 186 SER A N 1
ATOM 1427 C CA . SER A 1 186 ? 0.527 -11.259 2.625 1.00 87.88 186 SER A CA 1
ATOM 1428 C C . SER A 1 186 ? 0.771 -10.367 3.842 1.00 87.88 186 SER A C 1
ATOM 1430 O O . SER A 1 186 ? 1.266 -10.807 4.877 1.00 87.88 186 SER A O 1
ATOM 1432 N N . ARG A 1 187 ? 0.408 -9.091 3.714 1.00 90.31 187 ARG A N 1
ATOM 1433 C CA . ARG A 1 187 ? 0.466 -8.105 4.796 1.00 90.31 187 ARG A CA 1
ATOM 1434 C C . ARG A 1 187 ? -0.943 -7.590 5.029 1.00 90.31 187 ARG A C 1
ATOM 1436 O O . ARG A 1 187 ? -1.654 -7.351 4.057 1.00 90.31 187 ARG A O 1
ATOM 1443 N N . MET A 1 188 ? -1.326 -7.413 6.287 1.00 90.50 188 MET A N 1
ATOM 1444 C CA . MET A 1 188 ? -2.633 -6.892 6.686 1.00 90.50 188 MET A CA 1
ATOM 1445 C C . MET A 1 188 ? -2.511 -6.100 7.985 1.00 90.50 188 MET A C 1
ATOM 1447 O O . MET A 1 188 ? -1.611 -6.347 8.785 1.00 90.50 188 MET A O 1
ATOM 1451 N N . HIS A 1 189 ? -3.434 -5.164 8.193 1.00 90.81 189 HIS A N 1
ATOM 1452 C CA . HIS A 1 189 ? -3.598 -4.485 9.476 1.00 90.81 189 HIS A CA 1
ATOM 1453 C C . HIS A 1 189 ? -4.728 -5.146 10.254 1.00 90.81 189 HIS A C 1
ATOM 1455 O O . HIS A 1 189 ? -5.817 -5.329 9.709 1.00 90.81 189 HIS A O 1
ATOM 1461 N N . VAL A 1 190 ? -4.481 -5.443 11.528 1.00 90.62 190 VAL A N 1
ATOM 1462 C CA . VAL A 1 190 ? -5.476 -5.991 12.456 1.00 90.62 190 VAL A CA 1
ATOM 1463 C C . VAL A 1 190 ? -5.833 -4.904 13.475 1.00 90.62 190 VAL A C 1
ATOM 1465 O O . VAL A 1 190 ? -5.021 -4.602 14.350 1.00 90.62 190 VAL A O 1
ATOM 1468 N N . PRO A 1 191 ? -7.000 -4.245 13.346 1.00 89.94 191 PRO A N 1
ATOM 1469 C CA . PRO A 1 191 ? -7.451 -3.255 14.314 1.00 89.94 191 PRO A CA 1
ATOM 1470 C C . PRO A 1 191 ? -7.693 -3.869 15.692 1.00 89.94 191 PRO A C 1
ATOM 1472 O O . PRO A 1 191 ? -8.342 -4.909 15.810 1.00 89.94 191 PRO A O 1
ATOM 1475 N N . VAL A 1 192 ? -7.220 -3.177 16.727 1.00 89.88 192 VAL A N 1
ATOM 1476 C CA . VAL A 1 192 ? -7.440 -3.530 18.132 1.00 89.88 192 VAL A CA 1
ATOM 1477 C C . VAL A 1 192 ? -8.021 -2.317 18.849 1.00 89.88 192 VAL A C 1
ATOM 1479 O O . VAL A 1 192 ? -7.467 -1.220 18.775 1.00 89.88 192 VAL A O 1
ATOM 1482 N N . PHE A 1 193 ? -9.136 -2.522 19.540 1.00 88.88 193 PHE A N 1
ATOM 1483 C CA . PHE A 1 193 ? -9.806 -1.530 20.369 1.00 88.88 193 PHE A CA 1
ATOM 1484 C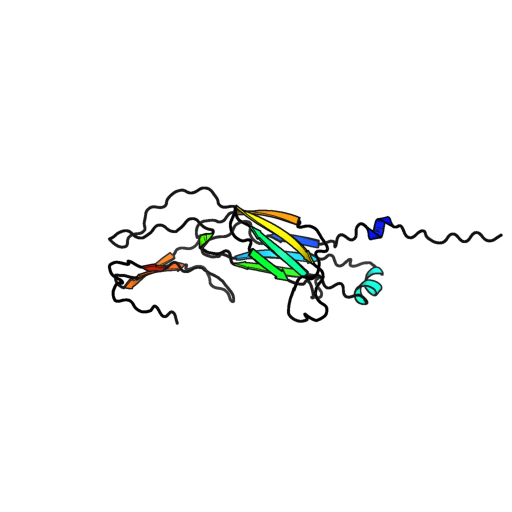 C . PHE A 1 193 ? -9.653 -1.916 21.834 1.00 88.88 193 PHE A C 1
ATOM 1486 O O . PHE A 1 193 ? -9.887 -3.066 22.205 1.00 88.88 193 PHE A O 1
ATOM 1493 N N . ILE A 1 194 ? -9.262 -0.941 22.654 1.00 88.69 194 ILE A N 1
ATOM 1494 C CA . ILE A 1 194 ? -9.057 -1.113 24.092 1.00 88.69 194 ILE A CA 1
ATOM 1495 C C . ILE A 1 194 ? -9.946 -0.106 24.824 1.00 88.69 194 ILE A C 1
ATOM 1497 O O . ILE A 1 194 ? -9.758 1.106 24.688 1.00 88.69 194 ILE A O 1
ATOM 1501 N N . ASP A 1 195 ? -10.900 -0.607 25.605 1.00 87.50 195 ASP A N 1
ATOM 1502 C CA . ASP A 1 195 ? -11.683 0.185 26.552 1.00 87.50 195 ASP A CA 1
ATOM 1503 C C . ASP A 1 195 ? -10.810 0.486 27.775 1.00 87.50 195 ASP A C 1
ATOM 1505 O O . ASP A 1 195 ? -10.538 -0.384 28.605 1.00 87.50 195 ASP A O 1
ATOM 1509 N N . ARG A 1 196 ? -10.350 1.735 27.875 1.00 85.81 196 ARG A N 1
ATOM 1510 C CA . ARG A 1 196 ? -9.428 2.177 28.928 1.00 85.81 196 ARG A CA 1
ATOM 1511 C C . ARG A 1 196 ? -10.001 2.032 30.337 1.00 85.81 196 ARG A C 1
ATOM 1513 O O . ARG A 1 196 ? -9.232 1.777 31.259 1.00 85.81 196 ARG A O 1
ATOM 1520 N N . GLU A 1 197 ? -11.315 2.166 30.517 1.00 86.31 197 GLU A N 1
ATOM 1521 C CA . GLU A 1 197 ? -11.924 2.078 31.848 1.00 86.31 197 GLU A CA 1
ATOM 1522 C C . GLU A 1 197 ? -11.944 0.638 32.358 1.00 86.31 197 GLU A C 1
ATOM 1524 O O . GLU A 1 197 ? -11.697 0.392 33.540 1.00 86.31 197 GLU A O 1
ATOM 1529 N N . LYS A 1 198 ? -12.179 -0.317 31.454 1.00 86.00 198 LYS A N 1
ATOM 1530 C CA . LYS A 1 198 ? -12.1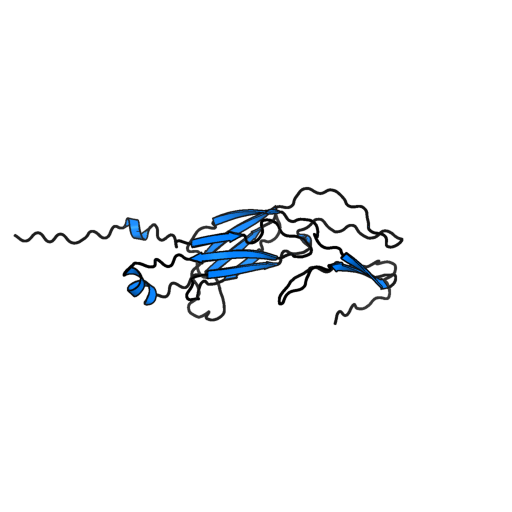91 -1.753 31.765 1.00 86.00 198 LYS A CA 1
ATOM 1531 C C . LYS A 1 198 ? -10.790 -2.372 31.737 1.00 86.00 198 LYS A C 1
ATOM 1533 O O . LYS A 1 198 ? -10.561 -3.397 32.369 1.00 86.00 198 LYS A O 1
ATOM 1538 N N . ALA A 1 199 ? -9.835 -1.741 31.051 1.00 85.19 199 ALA A N 1
ATOM 1539 C CA . ALA A 1 199 ? -8.456 -2.212 30.913 1.00 85.19 199 ALA A CA 1
ATOM 1540 C C . ALA A 1 199 ? -7.506 -1.768 32.045 1.00 85.19 199 ALA A C 1
ATOM 1542 O O . ALA A 1 199 ? -6.298 -1.926 31.901 1.00 85.19 199 ALA A O 1
ATOM 1543 N N . LYS A 1 200 ? -7.999 -1.232 33.174 1.00 85.38 200 LYS A N 1
ATOM 1544 C CA . LYS A 1 200 ? -7.142 -0.706 34.266 1.00 85.38 200 LYS A CA 1
ATOM 1545 C C . LYS A 1 200 ? -6.140 -1.721 34.829 1.00 85.38 200 LYS A C 1
ATOM 1547 O O . LYS A 1 200 ? -5.073 -1.326 35.283 1.00 85.38 200 LYS A O 1
ATOM 1552 N N . LEU A 1 201 ? -6.478 -3.010 34.794 1.00 84.06 201 LEU A N 1
ATOM 1553 C CA . LEU A 1 201 ? -5.625 -4.106 35.273 1.00 84.06 201 LEU A CA 1
ATOM 1554 C C . LEU A 1 201 ? -4.812 -4.776 34.154 1.00 84.06 201 LEU A C 1
ATOM 1556 O O . LEU A 1 201 ? -4.133 -5.772 34.392 1.00 84.06 201 LEU A O 1
ATOM 1560 N N . LEU A 1 202 ? -4.902 -4.271 32.923 1.00 82.50 202 LEU A N 1
ATOM 1561 C CA . LEU A 1 202 ? -4.282 -4.896 31.768 1.00 82.50 202 LEU A CA 1
ATOM 1562 C C . LEU A 1 202 ? -2.828 -4.443 31.626 1.00 82.50 202 LEU A C 1
ATOM 1564 O O . LEU A 1 202 ? -2.555 -3.278 31.354 1.00 82.50 202 LEU A O 1
ATOM 1568 N N . THR A 1 203 ? -1.896 -5.377 31.800 1.00 83.12 203 THR A N 1
ATOM 1569 C CA . THR A 1 203 ? -0.452 -5.091 31.809 1.00 83.12 203 THR A CA 1
ATOM 1570 C C . THR A 1 203 ? 0.232 -5.392 30.478 1.00 83.12 203 THR A C 1
ATOM 1572 O O . THR A 1 203 ? 1.171 -4.692 30.107 1.00 83.12 203 THR A O 1
ATOM 1575 N N . ALA A 1 204 ? -0.230 -6.405 29.738 1.00 83.69 204 ALA A N 1
ATOM 1576 C CA . ALA A 1 204 ? 0.333 -6.788 28.446 1.00 83.69 204 ALA A CA 1
ATOM 1577 C C . ALA A 1 204 ? -0.687 -7.516 27.555 1.00 83.69 204 ALA A C 1
ATOM 1579 O O . ALA A 1 204 ? -1.586 -8.200 28.043 1.00 83.69 204 ALA A O 1
ATOM 1580 N N . ILE A 1 205 ? -0.498 -7.408 26.236 1.00 78.81 205 ILE A N 1
ATOM 1581 C CA . ILE A 1 205 ? -1.177 -8.220 25.217 1.00 78.81 205 ILE A CA 1
ATOM 1582 C C . ILE A 1 205 ? -0.089 -8.974 24.457 1.00 78.81 205 ILE A C 1
ATOM 1584 O O . ILE A 1 205 ? 0.800 -8.350 23.880 1.00 78.81 205 ILE A O 1
ATOM 1588 N N . VAL A 1 206 ? -0.157 -10.305 24.452 1.00 82.69 206 VAL A N 1
ATOM 1589 C CA . VAL A 1 206 ? 0.795 -11.161 23.733 1.00 82.69 206 VAL A CA 1
ATOM 1590 C C . VAL A 1 206 ? 0.070 -11.829 22.573 1.00 82.69 206 VAL A C 1
ATOM 1592 O O . VAL A 1 206 ? -0.876 -12.583 22.786 1.00 82.69 206 VAL A O 1
ATOM 1595 N N . ILE A 1 207 ? 0.519 -11.549 21.351 1.00 76.50 207 ILE A N 1
ATOM 1596 C CA . ILE A 1 207 ? 0.062 -12.217 20.128 1.00 76.50 207 ILE A CA 1
ATOM 1597 C C . ILE A 1 207 ? 1.128 -13.260 19.785 1.00 76.50 207 ILE A C 1
ATOM 1599 O O . ILE A 1 207 ? 2.302 -12.903 19.674 1.00 76.50 207 ILE A O 1
ATOM 1603 N N . ARG A 1 208 ? 0.732 -14.531 19.694 1.00 75.88 208 ARG A N 1
ATOM 1604 C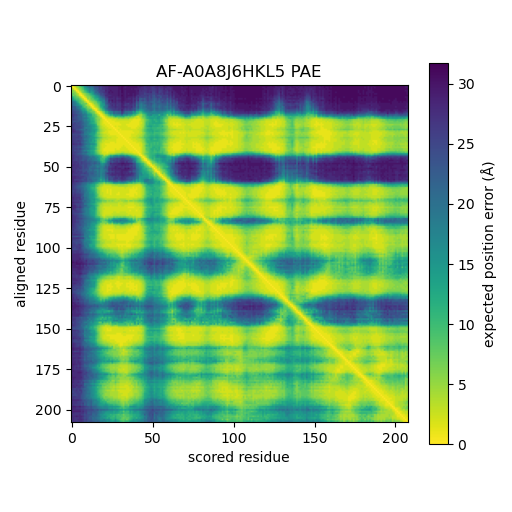 CA . ARG A 1 208 ? 1.605 -15.658 19.340 1.00 75.88 208 ARG A CA 1
ATOM 1605 C C . ARG A 1 208 ? 1.222 -16.206 17.979 1.00 75.88 208 ARG A C 1
ATOM 1607 O O . ARG A 1 208 ? -0.000 -16.251 17.715 1.00 75.88 208 ARG A O 1
#

Foldseek 3Di:
DDDDDDDPPDPVVVVPPPFQKDKDFPDQAAEQFQQKTKIKMAGDDDPDDPVVVVVVVVVQWKKKKKWKDWPPDDIDIWIDTLPDPRSMDMTMDRDDSVQDDDFAAADLVRHGHDDDDDDWTKIWIKMFMAGADPPCPPDRDHDDTPDDIGTPGIGTYDYHPAAWDWDCPDSFKIKTHGDDDDDPPGDHDIDMGGRCVVCVVPDDDDDD

Radius of gyration: 24.59 Å; Cα contacts (8 Å, |Δi|>4): 352; chains: 1; bounding box: 67×33×86 Å

pLDDT: mean 79.1, std 17.98, range [30.09, 98.31]